Protein AF-Q56US9-F1 (afdb_monomer_lite)

Structure (mmCIF, N/CA/C/O backbone):
data_AF-Q56US9-F1
#
_entry.id   AF-Q56US9-F1
#
loop_
_atom_site.group_PDB
_atom_site.id
_atom_site.type_symbol
_atom_site.label_atom_id
_atom_site.label_alt_id
_atom_site.label_comp_id
_atom_site.label_asym_id
_atom_site.label_entity_id
_atom_site.label_seq_id
_atom_site.pdbx_PDB_ins_code
_atom_site.Cartn_x
_atom_site.Cartn_y
_atom_site.Cartn_z
_atom_site.occupancy
_atom_site.B_iso_or_equiv
_atom_site.auth_seq_id
_atom_site.auth_comp_id
_atom_site.auth_asym_id
_atom_site.auth_atom_id
_atom_site.pdbx_PDB_model_num
ATOM 1 N N . ALA A 1 1 ? 2.301 -4.865 13.389 1.00 72.06 1 ALA A N 1
ATOM 2 C CA . ALA A 1 1 ? 1.152 -5.705 12.992 1.00 72.06 1 ALA A CA 1
ATOM 3 C C . ALA A 1 1 ? -0.125 -4.992 13.346 1.00 72.06 1 ALA A C 1
ATOM 5 O O . ALA A 1 1 ? -0.158 -4.263 14.338 1.00 72.06 1 ALA A O 1
ATOM 6 N N . LEU A 1 2 ? -1.162 -5.268 12.563 1.00 83.25 2 LEU A N 1
ATOM 7 C CA . LEU A 1 2 ? -2.528 -4.948 12.929 1.00 83.25 2 LEU A CA 1
ATOM 8 C C . LEU A 1 2 ? -2.960 -5.808 14.119 1.00 83.25 2 LEU A C 1
ATOM 10 O O . LEU A 1 2 ? -2.751 -7.016 14.139 1.00 83.25 2 LEU A O 1
ATOM 14 N N . GLN A 1 3 ? -3.551 -5.168 15.118 1.00 86.56 3 GLN A N 1
ATOM 15 C CA . GLN A 1 3 ? -4.223 -5.807 16.239 1.00 86.56 3 GLN A CA 1
ATOM 16 C C . GLN A 1 3 ? -5.720 -5.724 15.972 1.00 86.56 3 GLN A C 1
ATOM 18 O O . GLN A 1 3 ? -6.369 -4.709 16.235 1.00 86.56 3 GLN A O 1
ATOM 23 N N . VAL A 1 4 ? -6.243 -6.778 15.360 1.00 83.62 4 VAL A N 1
ATOM 24 C CA . VAL A 1 4 ? -7.639 -6.873 14.940 1.00 83.62 4 VAL A CA 1
ATOM 25 C C . VAL A 1 4 ? -8.515 -7.220 16.148 1.00 83.62 4 VAL A C 1
ATOM 27 O O . VAL A 1 4 ? -8.190 -8.122 16.923 1.00 83.62 4 VAL A O 1
ATOM 30 N N . ARG A 1 5 ? -9.613 -6.485 16.345 1.00 78.69 5 ARG A N 1
ATOM 31 C CA . ARG A 1 5 ? -10.623 -6.808 17.363 1.00 78.69 5 ARG A CA 1
ATOM 32 C C . ARG A 1 5 ? -11.590 -7.864 16.824 1.00 78.69 5 ARG A C 1
ATOM 34 O O . ARG A 1 5 ? -11.738 -8.012 15.616 1.00 78.69 5 ARG A O 1
ATOM 41 N N . LYS A 1 6 ? -12.245 -8.610 17.723 1.00 59.94 6 LYS A N 1
ATOM 42 C CA . LYS A 1 6 ? -13.257 -9.610 17.336 1.00 59.94 6 LYS A CA 1
ATOM 43 C C . LYS A 1 6 ? -14.325 -8.949 16.445 1.00 59.94 6 LYS A C 1
ATOM 45 O O . LYS A 1 6 ? -14.858 -7.919 16.841 1.00 59.94 6 LYS A O 1
ATOM 50 N N . ASP A 1 7 ? -14.616 -9.581 15.304 1.00 65.25 7 ASP A N 1
ATOM 51 C CA . ASP A 1 7 ? -15.586 -9.180 14.265 1.00 65.25 7 ASP A CA 1
ATOM 52 C C . ASP A 1 7 ? -15.133 -8.057 13.299 1.00 65.25 7 ASP A C 1
ATOM 54 O O . ASP A 1 7 ? -15.708 -6.966 13.230 1.00 65.25 7 ASP A O 1
ATOM 58 N N . SER A 1 8 ? -14.076 -8.330 12.526 1.00 68.19 8 SER A N 1
ATOM 59 C CA . SER A 1 8 ? -13.479 -7.350 11.611 1.00 68.19 8 SER A CA 1
ATOM 60 C C . SER A 1 8 ? -13.959 -7.406 10.165 1.00 68.19 8 SER A C 1
ATOM 62 O O . SER A 1 8 ? -13.721 -6.440 9.438 1.00 68.19 8 SER A O 1
ATOM 64 N N . GLN A 1 9 ? -14.653 -8.479 9.768 1.00 82.69 9 GLN A N 1
ATOM 65 C CA . GLN A 1 9 ? -15.150 -8.759 8.416 1.00 82.69 9 GLN A CA 1
ATOM 66 C C . GLN A 1 9 ? -14.078 -8.568 7.337 1.00 82.69 9 GLN A C 1
ATOM 68 O O . GLN A 1 9 ? -13.378 -9.505 6.965 1.00 82.69 9 GLN A O 1
ATOM 73 N N . ILE A 1 10 ? -13.899 -7.332 6.863 1.00 88.69 10 ILE A N 1
ATOM 74 C CA . ILE A 1 10 ? -12.955 -6.973 5.803 1.00 88.69 10 ILE A CA 1
ATOM 75 C C . ILE A 1 10 ? -11.492 -7.287 6.150 1.00 88.69 10 ILE A C 1
ATOM 77 O O . ILE A 1 10 ? -10.678 -7.383 5.239 1.00 88.69 10 ILE A O 1
ATOM 81 N N . LEU A 1 11 ? -11.147 -7.462 7.434 1.00 87.44 11 LEU A N 1
ATOM 82 C CA . LEU A 1 11 ? -9.776 -7.768 7.870 1.00 87.44 11 LEU A CA 1
ATOM 83 C C . LEU A 1 11 ? -9.535 -9.243 8.228 1.00 87.44 11 LEU A C 1
ATOM 85 O O . LEU A 1 11 ? -8.451 -9.570 8.708 1.00 87.44 11 LEU A O 1
ATOM 89 N N . ASP A 1 12 ? -10.498 -10.136 7.998 1.00 81.94 12 ASP A N 1
ATOM 90 C CA . ASP A 1 12 ? -10.434 -11.497 8.543 1.00 81.94 12 ASP A CA 1
ATOM 91 C C . ASP A 1 12 ? -9.266 -12.343 7.974 1.00 81.94 12 ASP A C 1
ATOM 93 O O . ASP A 1 12 ? -8.672 -13.119 8.724 1.00 81.94 12 ASP A O 1
ATOM 97 N N . ASP A 1 13 ? -8.844 -12.137 6.714 1.00 79.06 13 ASP A N 1
ATOM 98 C CA . ASP A 1 13 ? -7.653 -12.817 6.145 1.00 79.06 13 ASP A CA 1
ATOM 99 C C . ASP A 1 13 ? -6.358 -12.000 6.262 1.00 79.06 13 ASP A C 1
ATOM 101 O O . ASP A 1 13 ? -5.302 -12.433 5.797 1.00 79.06 13 ASP A O 1
ATOM 105 N N . VAL A 1 14 ? -6.389 -10.811 6.870 1.00 80.94 14 VAL A N 1
ATOM 106 C CA . VAL A 1 14 ? -5.176 -9.985 6.975 1.00 80.94 14 VAL A CA 1
ATOM 107 C C . VAL A 1 14 ? -4.098 -10.719 7.765 1.00 80.94 14 VAL A C 1
ATOM 109 O O . VAL A 1 14 ? -2.922 -10.695 7.392 1.00 80.94 14 VAL A O 1
ATOM 112 N N . GLY A 1 15 ? -4.498 -11.436 8.818 1.00 74.88 15 GLY A N 1
ATOM 113 C CA . GLY A 1 15 ? -3.597 -12.300 9.562 1.00 74.88 15 GLY A CA 1
ATOM 114 C C . GLY A 1 15 ? -2.359 -11.565 10.058 1.00 74.88 15 GLY A C 1
ATOM 115 O O . GLY A 1 15 ? -2.458 -10.576 10.780 1.00 74.88 15 GLY A O 1
ATOM 116 N N . ASN A 1 16 ? -1.192 -12.053 9.633 1.00 71.94 16 ASN A N 1
ATOM 117 C CA . ASN A 1 16 ? 0.115 -11.502 9.995 1.00 71.94 16 ASN A CA 1
ATOM 118 C C . ASN A 1 16 ? 0.841 -10.822 8.833 1.00 71.94 16 ASN A C 1
ATOM 120 O O . ASN A 1 16 ? 2.038 -10.553 8.929 1.00 71.94 16 ASN A O 1
ATOM 124 N N . HIS A 1 17 ? 0.125 -10.528 7.750 1.00 81.88 17 HIS A N 1
ATOM 125 C CA . HIS A 1 17 ? 0.678 -9.794 6.623 1.00 81.88 17 HIS A CA 1
ATOM 126 C C . HIS A 1 17 ? 0.907 -8.319 6.982 1.00 81.88 17 HIS A C 1
ATOM 128 O O . HIS A 1 17 ? 0.250 -7.741 7.856 1.00 81.88 17 HIS A O 1
ATOM 134 N N . HIS A 1 18 ? 1.867 -7.703 6.297 1.00 87.19 18 HIS A N 1
ATOM 135 C CA . HIS A 1 18 ? 2.129 -6.274 6.409 1.00 87.19 18 HIS A CA 1
ATOM 136 C C . HIS A 1 18 ? 1.164 -5.483 5.520 1.00 87.19 18 HIS A C 1
ATOM 138 O O . HIS A 1 18 ? 0.850 -5.899 4.413 1.00 87.19 18 HIS A O 1
ATOM 144 N N . VAL A 1 19 ? 0.711 -4.330 6.011 1.00 92.19 19 VAL A N 1
ATOM 145 C CA . VAL A 1 19 ? -0.097 -3.367 5.248 1.00 92.19 19 VAL A CA 1
ATOM 146 C C . VAL A 1 19 ? 0.636 -2.030 5.168 1.00 92.19 19 VAL A C 1
ATOM 148 O O . VAL A 1 19 ? 1.432 -1.700 6.054 1.00 92.19 19 VAL A O 1
ATOM 151 N N . TYR A 1 20 ? 0.370 -1.261 4.116 1.00 93.44 20 TYR A N 1
ATOM 152 C CA . TYR A 1 20 ? 1.105 -0.040 3.800 1.00 93.44 20 TYR A CA 1
ATOM 153 C C . TYR A 1 20 ? 0.462 1.208 4.419 1.00 93.44 20 TYR A C 1
ATOM 155 O O . TYR A 1 20 ? -0.643 1.611 4.051 1.00 93.44 20 TYR A O 1
ATOM 163 N N . PHE A 1 21 ? 1.181 1.859 5.334 1.00 95.00 21 PHE A N 1
ATOM 164 C CA . PHE A 1 21 ? 0.792 3.135 5.940 1.00 95.00 21 PHE A CA 1
ATOM 165 C C . PHE A 1 21 ? 1.670 4.274 5.418 1.00 95.00 21 PHE A C 1
ATOM 167 O O . PHE A 1 21 ? 2.892 4.152 5.390 1.00 95.00 21 PHE A O 1
ATOM 174 N N . VAL A 1 22 ? 1.057 5.415 5.092 1.00 95.12 22 VAL A N 1
ATOM 175 C CA . VAL A 1 22 ? 1.767 6.661 4.766 1.00 95.12 22 VAL A CA 1
ATOM 176 C C . VAL A 1 22 ? 0.989 7.864 5.305 1.00 95.12 22 VAL A C 1
ATOM 178 O O . VAL A 1 22 ? 0.107 8.408 4.653 1.00 95.12 22 VAL A O 1
ATOM 181 N N . HIS A 1 23 ? 1.263 8.259 6.550 1.00 94.56 23 HIS A N 1
ATOM 182 C CA . HIS A 1 23 ? 0.563 9.371 7.199 1.00 94.56 23 HIS A CA 1
ATOM 183 C C . HIS A 1 23 ? 1.370 9.957 8.368 1.00 94.56 23 HIS A C 1
ATOM 185 O O . HIS A 1 23 ? 2.102 9.242 9.051 1.00 94.56 23 HIS A O 1
ATOM 191 N N . SER A 1 24 ? 1.197 11.259 8.625 1.00 95.06 24 SER A N 1
ATOM 192 C CA . SER A 1 24 ? 1.781 11.947 9.794 1.00 95.06 24 SER A CA 1
ATOM 193 C C . SER A 1 24 ? 0.809 12.033 10.974 1.00 95.06 24 SER A C 1
ATOM 195 O O . SER A 1 24 ? 1.226 11.993 12.129 1.00 95.06 24 SER A O 1
ATOM 197 N N . TYR A 1 25 ? -0.491 12.122 10.686 1.00 95.19 25 TYR A N 1
ATOM 198 C CA . TYR A 1 25 ? -1.561 12.219 11.681 1.00 95.19 25 TYR A CA 1
ATOM 199 C C . TYR A 1 25 ? -2.267 10.878 11.834 1.00 95.19 25 TYR A C 1
ATOM 201 O O . TYR A 1 25 ? -2.313 10.087 10.895 1.00 95.19 25 TYR A O 1
ATOM 209 N N . ARG A 1 26 ? -2.798 10.606 13.024 1.00 95.50 26 ARG A N 1
ATOM 210 C CA . ARG A 1 26 ? -3.485 9.351 13.349 1.00 95.50 26 ARG A CA 1
ATOM 211 C C . ARG A 1 26 ? -4.517 9.584 14.444 1.00 95.50 26 ARG A C 1
ATOM 213 O O . ARG A 1 26 ? -4.306 10.421 15.318 1.00 95.50 26 ARG A O 1
ATOM 220 N N . ALA A 1 27 ? -5.614 8.835 14.400 1.00 95.94 27 ALA A N 1
ATOM 221 C CA . ALA A 1 27 ? -6.623 8.859 15.452 1.00 95.94 27 ALA A CA 1
ATOM 222 C C . ALA A 1 27 ? -6.203 7.952 16.619 1.00 95.94 27 ALA A C 1
ATOM 224 O O . ALA A 1 27 ? -5.815 6.799 16.411 1.00 95.94 27 ALA A O 1
ATOM 225 N N . ILE A 1 28 ? -6.293 8.466 17.846 1.00 96.00 28 ILE A N 1
ATOM 226 C CA . ILE A 1 28 ? -5.916 7.733 19.060 1.00 96.00 28 ILE A CA 1
ATOM 227 C C . ILE A 1 28 ? -7.153 7.046 19.662 1.00 96.00 28 ILE A C 1
ATOM 229 O O . ILE A 1 28 ? -8.221 7.665 19.730 1.00 96.00 28 ILE A O 1
ATOM 233 N N . PRO A 1 29 ? -7.046 5.775 20.099 1.00 95.12 29 PRO A N 1
ATOM 234 C CA . PRO A 1 29 ? -8.116 5.103 20.824 1.00 95.12 29 PRO A CA 1
ATOM 235 C C . PRO A 1 29 ? -8.542 5.887 22.069 1.00 95.12 29 PRO A C 1
ATOM 237 O O . PRO A 1 29 ? -7.706 6.258 22.890 1.00 95.12 29 PRO A O 1
ATOM 240 N N . SER A 1 30 ? -9.844 6.090 22.232 1.00 95.44 30 SER A N 1
ATOM 241 C CA . SER A 1 30 ? -10.452 6.753 23.384 1.00 95.44 30 SER A CA 1
ATOM 242 C C . SER A 1 30 ? -11.734 6.028 23.804 1.00 95.44 30 SER A C 1
ATOM 244 O O . SER A 1 30 ? -12.157 5.058 23.167 1.00 95.44 30 SER A O 1
ATOM 246 N N . ASN A 1 31 ? -12.363 6.469 24.895 1.00 95.12 31 ASN A N 1
ATOM 247 C CA . ASN A 1 31 ? -13.636 5.888 25.322 1.00 95.12 31 ASN A CA 1
ATOM 248 C C . ASN A 1 31 ? -14.771 6.236 24.347 1.00 95.12 31 ASN A C 1
ATOM 250 O O . ASN A 1 31 ? -15.630 5.396 24.102 1.00 95.12 31 ASN A O 1
ATOM 254 N N . GLU A 1 32 ? -14.744 7.427 23.744 1.00 95.19 32 GLU A N 1
ATOM 255 C CA . GLU A 1 32 ? -15.783 7.912 22.829 1.00 95.19 32 GLU A CA 1
ATOM 256 C C . GLU A 1 32 ? -15.810 7.149 21.497 1.00 95.19 32 GLU A C 1
ATOM 258 O O . GLU A 1 32 ? -16.868 6.990 20.892 1.00 95.19 32 GLU A O 1
ATOM 263 N N . ASN A 1 33 ? -14.655 6.666 21.026 1.00 94.12 33 ASN A N 1
ATOM 264 C CA . ASN A 1 33 ? -14.541 5.963 19.744 1.00 94.12 33 ASN A CA 1
ATOM 265 C C . ASN A 1 33 ? -14.426 4.437 19.883 1.00 94.12 33 ASN A C 1
ATOM 267 O O . ASN A 1 33 ? -14.382 3.737 18.871 1.00 94.12 33 ASN A O 1
ATOM 271 N N . LYS A 1 34 ? -14.427 3.904 21.112 1.00 92.81 34 LYS A N 1
ATOM 272 C CA . LYS A 1 34 ? -14.150 2.491 21.418 1.00 92.81 34 LYS A CA 1
ATOM 273 C C . LYS A 1 34 ? -15.006 1.502 20.626 1.00 92.81 34 LYS A C 1
ATOM 275 O O . LYS A 1 34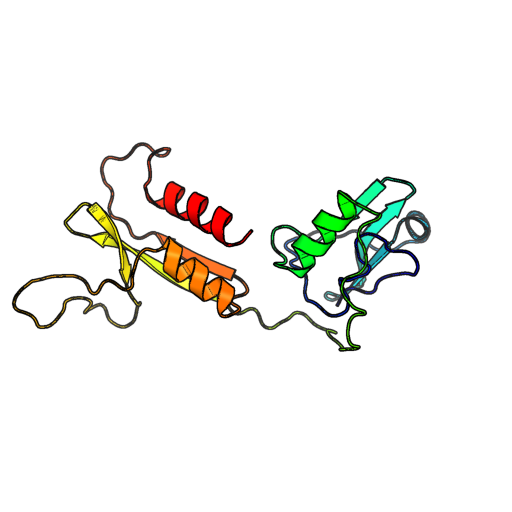 ? -14.474 0.474 20.204 1.00 92.81 34 LYS A O 1
ATOM 280 N N . ASP A 1 35 ? -16.281 1.829 20.428 1.00 92.88 35 ASP A N 1
ATOM 281 C CA . ASP A 1 35 ? -17.267 0.982 19.743 1.00 92.88 35 ASP A CA 1
ATOM 282 C C . ASP A 1 35 ? -17.083 0.947 18.222 1.00 92.88 35 ASP A C 1
ATOM 284 O O . ASP A 1 35 ? -17.634 0.080 17.553 1.00 92.88 35 ASP A O 1
ATOM 288 N N . TRP A 1 36 ? -16.313 1.887 17.671 1.00 94.44 36 TRP A N 1
ATOM 289 C CA . TRP A 1 36 ? -15.999 1.939 16.246 1.00 94.44 36 TRP A CA 1
ATOM 290 C C . TRP A 1 36 ? -14.700 1.214 15.906 1.00 94.44 36 TRP A C 1
ATOM 292 O O . TRP A 1 36 ? -14.491 0.870 14.752 1.00 94.44 36 TRP A O 1
ATOM 302 N N . ILE A 1 37 ? -13.786 1.025 16.859 1.00 94.00 37 ILE A N 1
ATOM 303 C CA . ILE A 1 37 ? -12.446 0.498 16.565 1.00 94.00 37 ILE A CA 1
ATOM 304 C C . ILE A 1 37 ? -12.543 -0.971 16.144 1.00 94.00 37 ILE A C 1
ATOM 306 O O . ILE A 1 37 ? -12.834 -1.829 16.977 1.00 94.00 37 ILE A O 1
ATOM 310 N N . SER A 1 38 ? -12.192 -1.275 14.893 1.00 92.88 38 SER A N 1
ATOM 311 C CA . SER A 1 38 ? -12.071 -2.653 14.395 1.00 92.88 38 SER A CA 1
ATOM 312 C C . SER A 1 38 ? -10.632 -3.168 14.422 1.00 92.88 38 SER A C 1
ATOM 314 O O . SER A 1 38 ? -10.411 -4.363 14.609 1.00 92.88 38 SER A O 1
ATOM 316 N N . SER A 1 39 ? -9.627 -2.294 14.311 1.00 93.31 39 SER A N 1
ATOM 317 C CA . SER A 1 39 ? -8.231 -2.672 14.554 1.00 93.31 39 SER A CA 1
ATOM 318 C C . SER A 1 39 ? -7.371 -1.496 15.004 1.00 93.31 39 SER A C 1
ATOM 320 O O . SER A 1 39 ? -7.641 -0.335 14.682 1.00 93.31 39 SER A O 1
ATOM 322 N N . THR A 1 40 ? -6.300 -1.803 15.731 1.00 93.31 40 THR A N 1
ATOM 323 C CA . THR A 1 40 ? -5.245 -0.847 16.086 1.00 93.31 40 THR A CA 1
ATOM 324 C C . THR A 1 40 ? -3.905 -1.264 15.490 1.00 93.31 40 THR A C 1
ATOM 326 O O . THR A 1 40 ? -3.707 -2.408 15.090 1.00 93.31 40 THR A O 1
ATOM 329 N N . CYS A 1 41 ? -2.965 -0.332 15.410 1.00 92.31 41 CYS A N 1
ATOM 330 C CA . CYS A 1 41 ? -1.571 -0.604 15.072 1.00 92.31 41 CYS A CA 1
ATOM 331 C C . CYS A 1 41 ? -0.673 0.176 16.039 1.00 92.31 41 CYS A C 1
ATOM 333 O O . CYS A 1 41 ? -1.128 1.112 16.695 1.00 92.31 41 CYS A O 1
ATOM 335 N N . ASN A 1 42 ? 0.590 -0.226 16.161 1.00 89.12 42 ASN A N 1
ATOM 336 C CA . ASN A 1 42 ? 1.558 0.444 17.023 1.00 89.12 42 ASN A CA 1
ATOM 337 C C . ASN A 1 42 ? 2.726 0.972 16.186 1.00 89.12 42 ASN A C 1
ATOM 339 O O . ASN A 1 42 ? 3.394 0.203 15.491 1.00 89.12 42 ASN A O 1
ATOM 343 N N . TYR A 1 43 ? 2.962 2.279 16.281 1.00 84.94 43 TYR A N 1
ATOM 344 C CA . TYR A 1 43 ? 4.127 2.961 15.730 1.00 84.94 43 TYR A CA 1
ATOM 345 C C . TYR A 1 43 ? 4.552 4.074 16.694 1.00 84.94 43 TYR A C 1
ATOM 347 O O . TYR A 1 43 ? 4.046 5.194 16.636 1.00 84.94 43 TYR A O 1
ATOM 355 N N . GLY A 1 44 ? 5.425 3.730 17.646 1.00 85.75 44 GLY A N 1
ATOM 356 C CA . GLY A 1 44 ? 5.764 4.581 18.795 1.00 85.75 44 GLY A CA 1
ATOM 357 C C . GLY A 1 44 ? 4.640 4.619 19.837 1.00 85.75 44 GLY A C 1
ATOM 358 O O . GLY A 1 44 ? 4.875 4.330 21.006 1.00 85.75 44 GLY A O 1
ATOM 359 N N . GLU A 1 45 ? 3.413 4.883 19.390 1.00 88.81 45 GLU A N 1
ATOM 360 C CA . GLU A 1 45 ? 2.179 4.796 20.168 1.00 88.81 45 GLU A CA 1
ATOM 361 C C . GLU A 1 45 ? 1.099 3.975 19.444 1.00 88.81 45 GLU A C 1
ATOM 363 O O . GLU A 1 45 ? 1.183 3.706 18.240 1.00 88.81 45 GLU A O 1
ATOM 368 N N . SER A 1 46 ? 0.080 3.553 20.197 1.00 91.69 46 SER A N 1
ATOM 369 C CA . SER A 1 46 ? -1.074 2.827 19.659 1.00 91.69 46 SER A CA 1
ATOM 370 C C . SER A 1 46 ? -2.044 3.787 18.975 1.00 91.69 46 SER A C 1
ATOM 372 O O . SER A 1 46 ? -2.433 4.797 19.558 1.00 91.69 46 SER A O 1
ATOM 374 N N . PHE A 1 47 ? -2.480 3.447 17.765 1.00 94.88 47 PHE A N 1
ATOM 375 C CA . PHE A 1 47 ? -3.437 4.237 16.998 1.00 94.88 47 PHE A CA 1
ATOM 376 C C . PHE A 1 47 ? -4.493 3.362 16.324 1.00 94.88 47 PHE A C 1
ATOM 378 O O . PHE A 1 47 ? -4.311 2.155 16.147 1.00 94.88 47 PHE A O 1
ATOM 385 N N . ILE A 1 48 ? -5.612 3.976 15.951 1.00 95.81 48 ILE A N 1
ATOM 386 C CA . ILE A 1 48 ? -6.706 3.316 15.240 1.00 95.81 48 ILE A CA 1
ATOM 387 C C . ILE A 1 48 ? -6.267 3.068 13.798 1.00 95.81 48 ILE A C 1
ATOM 389 O O . ILE A 1 48 ? -5.996 4.005 13.051 1.00 95.81 48 ILE A O 1
ATOM 393 N N . SER A 1 49 ? -6.208 1.799 13.404 1.00 95.25 49 SER A N 1
ATOM 394 C CA . SER A 1 49 ? -5.858 1.410 12.039 1.00 95.25 49 SER A CA 1
ATOM 395 C C . SER A 1 49 ? -7.081 1.157 11.169 1.00 95.25 49 SER A C 1
ATOM 397 O O . SER A 1 49 ? -6.980 1.252 9.946 1.00 95.25 49 SER A O 1
ATOM 399 N N . SER A 1 50 ? -8.205 0.779 11.765 1.00 95.38 50 SER A N 1
ATOM 400 C CA . SER A 1 50 ? -9.468 0.644 11.055 1.00 95.38 50 SER A CA 1
ATOM 401 C C . SER A 1 50 ? -10.641 0.869 11.995 1.00 95.38 50 SER A C 1
ATOM 403 O O . SER A 1 50 ? -10.538 0.638 13.208 1.00 95.38 50 SER A O 1
ATOM 405 N N . VAL A 1 51 ? -11.753 1.298 11.409 1.00 94.75 51 VAL A N 1
ATOM 406 C CA . VAL A 1 51 ? -13.034 1.437 12.091 1.00 94.75 51 VAL A CA 1
ATOM 407 C C . VAL A 1 51 ? -14.141 0.707 11.349 1.00 94.75 51 VAL A C 1
ATOM 409 O O . VAL A 1 51 ? -14.117 0.585 10.121 1.00 94.75 51 VAL A O 1
ATOM 412 N N . ARG A 1 52 ? -15.142 0.279 12.111 1.00 92.88 52 ARG A N 1
ATOM 413 C CA . ARG A 1 52 ? -16.370 -0.323 11.621 1.00 92.88 52 ARG A CA 1
ATOM 414 C C . ARG A 1 52 ? -17.546 0.068 12.506 1.00 92.88 52 ARG A C 1
ATOM 416 O O . ARG A 1 52 ? -17.463 -0.036 13.726 1.00 92.88 52 ARG A O 1
ATOM 423 N N . LYS A 1 53 ? -18.665 0.453 11.892 1.00 91.69 53 LYS A N 1
ATOM 424 C CA . LYS A 1 53 ? -19.964 0.560 12.569 1.00 91.69 53 LYS A CA 1
ATOM 425 C C . LYS A 1 53 ? -21.100 0.339 11.579 1.00 91.69 53 LYS A C 1
ATOM 427 O O . LYS A 1 53 ? -21.285 1.127 10.655 1.00 91.69 53 LYS A O 1
ATOM 432 N N . GLY A 1 54 ? -21.872 -0.727 11.782 1.00 90.00 54 GLY A N 1
ATOM 433 C CA . GLY A 1 54 ? -22.882 -1.146 10.810 1.00 90.00 54 GLY A CA 1
ATOM 434 C C . GLY A 1 54 ? -22.233 -1.461 9.460 1.00 90.00 54 GLY A C 1
ATOM 435 O O . GLY A 1 54 ? -21.330 -2.289 9.396 1.00 90.00 54 GLY A O 1
ATOM 436 N N . ASN A 1 55 ? -22.679 -0.774 8.411 1.00 89.88 55 ASN A N 1
ATOM 437 C CA . ASN A 1 55 ? -22.157 -0.868 7.045 1.00 89.88 55 ASN A CA 1
ATOM 438 C C . ASN A 1 55 ? -21.008 0.115 6.747 1.00 89.88 55 ASN A C 1
ATOM 440 O O . ASN A 1 55 ? -20.521 0.161 5.619 1.00 89.88 55 ASN A O 1
ATOM 444 N N . VAL A 1 56 ? -20.597 0.937 7.716 1.00 93.12 56 VAL A N 1
ATOM 445 C CA . VAL A 1 56 ? -19.481 1.871 7.544 1.00 93.12 56 VAL A CA 1
ATOM 446 C C . VAL A 1 56 ? -18.189 1.165 7.909 1.00 93.12 56 VAL A C 1
ATOM 448 O O . VAL A 1 56 ? -18.047 0.683 9.032 1.00 93.12 56 VAL A O 1
ATOM 451 N N . HIS A 1 57 ? -17.240 1.159 6.978 1.00 93.94 57 HIS A N 1
ATOM 452 C CA . HIS A 1 57 ? -15.886 0.656 7.175 1.00 93.94 57 HIS A CA 1
ATOM 453 C C . HIS A 1 57 ? -14.884 1.709 6.710 1.00 93.94 57 HIS A C 1
ATOM 455 O O . HIS A 1 57 ? -15.106 2.371 5.697 1.00 93.94 57 HIS A O 1
ATOM 461 N N . ALA A 1 58 ? -13.772 1.846 7.425 1.00 95.19 58 ALA A N 1
ATOM 462 C CA . ALA A 1 58 ? -12.639 2.635 6.960 1.00 95.19 58 ALA A CA 1
ATOM 463 C C . ALA A 1 58 ? -11.325 2.058 7.482 1.00 95.19 58 ALA A C 1
ATOM 465 O O . ALA A 1 58 ? -11.260 1.494 8.576 1.00 95.19 58 ALA A O 1
ATOM 466 N N . VAL A 1 59 ? -10.267 2.230 6.697 1.00 96.19 59 VAL A N 1
ATOM 467 C CA . VAL A 1 59 ? -8.903 1.819 7.028 1.00 96.19 59 VAL A CA 1
ATOM 468 C C . VAL A 1 59 ? -7.974 3.021 6.904 1.00 96.19 59 VAL A C 1
ATOM 470 O O . VAL A 1 59 ? -8.171 3.881 6.052 1.00 96.19 59 VAL A O 1
ATOM 473 N N . GLN A 1 60 ? -6.979 3.097 7.785 1.00 96.88 60 GLN A N 1
ATOM 474 C CA . GLN A 1 60 ? -5.960 4.149 7.763 1.00 96.88 60 GLN A CA 1
ATOM 475 C C . GLN A 1 60 ? -4.790 3.803 6.826 1.00 96.88 60 GLN A C 1
ATOM 477 O O . GLN A 1 60 ? -4.098 4.705 6.354 1.00 96.88 60 GLN A O 1
ATOM 482 N N . PHE A 1 61 ? -4.549 2.510 6.589 1.00 95.94 61 PHE A N 1
ATOM 483 C CA . PHE A 1 61 ? -3.597 2.025 5.588 1.00 95.94 61 PHE A CA 1
ATOM 484 C C . PHE A 1 61 ? -4.214 2.067 4.184 1.00 95.94 61 PHE A C 1
ATOM 486 O O . PHE A 1 61 ? -5.427 2.184 4.037 1.00 95.94 61 PHE A O 1
ATOM 493 N N . HIS A 1 62 ? -3.375 1.930 3.161 1.00 96.19 62 HIS A N 1
ATOM 494 C CA . HIS A 1 62 ? -3.777 1.911 1.755 1.00 96.19 62 HIS A CA 1
ATOM 495 C C . HIS A 1 62 ? -3.910 0.466 1.256 1.00 96.19 62 HIS A C 1
ATOM 497 O O . HIS A 1 62 ? -2.883 -0.155 0.950 1.00 96.19 62 HIS A O 1
ATOM 503 N N . PRO A 1 63 ? -5.122 -0.122 1.198 1.00 94.56 63 PRO A N 1
ATOM 504 C CA . PRO A 1 63 ? -5.290 -1.495 0.729 1.00 94.56 63 PRO A CA 1
ATOM 505 C C . PRO A 1 63 ? -4.819 -1.655 -0.725 1.00 94.56 63 PRO A C 1
ATOM 507 O O . PRO A 1 63 ? -4.165 -2.633 -1.053 1.00 94.56 63 PRO A O 1
ATOM 510 N N . GLU A 1 64 ? -4.998 -0.656 -1.579 1.00 94.06 64 GLU A N 1
ATOM 511 C CA . GLU A 1 64 ? -4.509 -0.658 -2.961 1.00 94.06 64 GLU A CA 1
ATOM 512 C C . GLU A 1 64 ? -2.974 -0.651 -3.085 1.00 94.06 64 GLU A C 1
ATOM 514 O O . GLU A 1 64 ? -2.441 -0.971 -4.141 1.00 94.06 64 GLU A O 1
ATOM 519 N N . LYS A 1 65 ? -2.254 -0.304 -2.009 1.00 92.12 65 LYS A N 1
ATOM 520 C CA . LYS A 1 65 ? -0.780 -0.318 -1.938 1.00 92.12 65 LYS A CA 1
ATOM 521 C C . LYS A 1 65 ? -0.229 -1.433 -1.050 1.00 92.12 65 LYS A C 1
ATOM 523 O O . LYS A 1 65 ? 0.958 -1.447 -0.751 1.00 92.12 65 LYS A O 1
ATOM 528 N N . SER A 1 66 ? -1.086 -2.343 -0.588 1.00 91.69 66 SER A N 1
ATOM 529 C CA . SER A 1 66 ? -0.712 -3.413 0.346 1.00 91.69 66 SER A CA 1
ATOM 530 C C . SER A 1 66 ? -0.612 -4.787 -0.333 1.00 91.69 66 SER A C 1
ATOM 532 O O . SER A 1 66 ? -0.714 -5.804 0.345 1.00 91.69 66 SER A O 1
ATOM 534 N N . GLY A 1 67 ? -0.456 -4.840 -1.660 1.00 88.50 67 GLY A N 1
ATOM 535 C CA . GLY A 1 67 ? -0.366 -6.090 -2.425 1.00 88.50 67 GLY A CA 1
ATOM 536 C C . GLY A 1 67 ? -1.576 -7.013 -2.226 1.00 88.50 67 GLY A C 1
ATOM 537 O O . GLY A 1 67 ? -2.697 -6.546 -2.015 1.00 88.50 67 GLY A O 1
ATOM 538 N N . GLU A 1 68 ? -1.348 -8.329 -2.241 1.00 87.69 68 GLU A N 1
ATOM 539 C CA . GLU A 1 68 ? -2.421 -9.334 -2.142 1.00 87.69 68 GLU A CA 1
ATOM 540 C C . GLU A 1 68 ? -3.268 -9.226 -0.870 1.00 87.69 68 GLU A C 1
ATOM 542 O O . GLU A 1 68 ? -4.488 -9.399 -0.923 1.00 87.69 68 GLU A O 1
ATOM 547 N N . VAL A 1 69 ? -2.667 -8.886 0.280 1.00 89.62 69 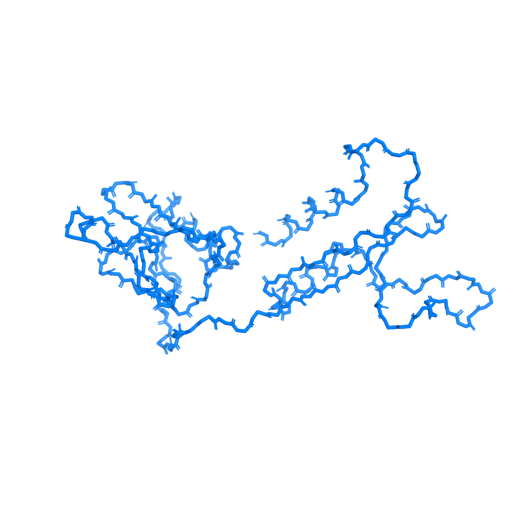VAL A N 1
ATOM 548 C CA . VAL A 1 69 ? -3.456 -8.700 1.509 1.00 89.62 69 VAL A CA 1
ATOM 549 C C . VAL A 1 69 ? -4.414 -7.519 1.370 1.00 89.62 69 VAL A C 1
ATOM 551 O O . VAL A 1 69 ? -5.563 -7.591 1.800 1.00 89.62 69 VAL A O 1
ATOM 554 N N . GLY A 1 70 ? -3.977 -6.445 0.722 1.00 91.56 70 GLY A N 1
ATOM 555 C CA . GLY A 1 70 ? -4.816 -5.291 0.455 1.00 91.56 70 GLY A CA 1
ATOM 556 C C . GLY A 1 70 ? -5.937 -5.573 -0.546 1.00 91.56 70 GLY A C 1
ATOM 557 O O . GLY A 1 70 ? -7.082 -5.185 -0.308 1.00 91.56 70 GLY A O 1
ATOM 558 N N . LEU A 1 71 ? -5.644 -6.329 -1.609 1.00 90.69 71 LEU A N 1
ATOM 559 C CA . LEU A 1 71 ? -6.658 -6.813 -2.551 1.00 90.69 71 LEU A CA 1
ATOM 560 C C . LEU A 1 71 ? -7.691 -7.709 -1.859 1.00 90.69 71 LEU A C 1
ATOM 562 O O . LEU A 1 71 ? -8.883 -7.586 -2.129 1.00 90.69 71 LEU A O 1
ATOM 566 N N . SER A 1 72 ? -7.267 -8.562 -0.925 1.00 89.56 72 SER A N 1
ATOM 567 C CA . SER A 1 72 ? -8.171 -9.376 -0.103 1.00 89.56 72 SER A CA 1
ATOM 568 C C . SER A 1 72 ? -9.137 -8.516 0.727 1.00 89.56 72 SER A C 1
ATOM 570 O O . SER A 1 72 ? -10.339 -8.795 0.764 1.00 89.56 72 SER A O 1
ATOM 572 N N . VAL A 1 73 ? -8.652 -7.417 1.319 1.00 92.00 73 VAL A N 1
ATOM 573 C CA . VAL A 1 73 ? -9.500 -6.447 2.040 1.00 92.00 73 VAL A CA 1
ATOM 574 C C . VAL A 1 73 ? -10.523 -5.800 1.099 1.00 92.00 73 VAL A C 1
ATOM 576 O O . VAL A 1 73 ? -11.703 -5.721 1.441 1.00 92.00 73 VAL A O 1
ATOM 579 N N . LEU A 1 74 ? -10.106 -5.373 -0.100 1.00 93.25 74 LEU A N 1
ATOM 580 C CA . LEU A 1 74 ? -11.007 -4.770 -1.093 1.00 93.25 74 LEU A CA 1
ATOM 581 C C . LEU A 1 74 ? -12.060 -5.762 -1.600 1.00 93.25 74 LEU A C 1
ATOM 583 O O . LEU A 1 74 ? -13.238 -5.415 -1.669 1.00 93.25 74 LEU A O 1
ATOM 587 N N . ARG A 1 75 ? -11.662 -7.003 -1.906 1.00 91.12 75 ARG A N 1
ATOM 588 C CA . ARG A 1 75 ? -12.577 -8.071 -2.343 1.00 91.12 75 ARG A CA 1
ATOM 589 C C . ARG A 1 75 ? -13.669 -8.311 -1.305 1.00 91.12 75 ARG A C 1
ATOM 591 O O . ARG A 1 75 ? -14.836 -8.354 -1.669 1.00 91.12 75 ARG A O 1
ATOM 598 N N . ARG A 1 76 ? -13.317 -8.370 -0.018 1.00 89.88 76 ARG A N 1
ATOM 599 C CA . ARG A 1 76 ? -14.294 -8.507 1.074 1.00 89.88 76 ARG A CA 1
ATOM 600 C C . ARG A 1 76 ? -15.193 -7.302 1.267 1.00 89.88 76 ARG A C 1
ATOM 602 O O . ARG A 1 76 ? -16.344 -7.455 1.657 1.00 89.88 76 ARG A O 1
ATOM 609 N N . PHE A 1 77 ? -14.656 -6.103 1.070 1.00 92.06 77 PHE A N 1
ATOM 610 C CA . PHE A 1 77 ? -15.462 -4.893 1.155 1.00 92.06 77 PHE A CA 1
ATOM 611 C C . PHE A 1 77 ? -16.546 -4.873 0.064 1.00 92.06 77 PHE A C 1
ATOM 613 O O . PHE A 1 77 ? -17.663 -4.438 0.328 1.00 92.06 77 PHE A O 1
ATOM 620 N N . LEU A 1 78 ? -16.230 -5.376 -1.135 1.00 92.25 78 LEU A N 1
ATOM 621 C CA . LEU A 1 78 ? -17.172 -5.486 -2.254 1.00 92.25 78 LEU A CA 1
ATOM 622 C C . LEU A 1 78 ? -18.118 -6.689 -2.131 1.00 92.25 78 LEU A C 1
ATOM 624 O O . LEU A 1 78 ? -19.297 -6.566 -2.455 1.00 92.25 78 LEU A O 1
ATOM 628 N N . ASP A 1 79 ? -17.612 -7.831 -1.664 1.00 88.75 79 ASP A N 1
ATOM 629 C CA . ASP A 1 79 ? -18.378 -9.060 -1.447 1.00 88.75 79 ASP A CA 1
ATOM 630 C C . ASP A 1 79 ? -18.119 -9.640 -0.042 1.00 88.75 79 ASP A C 1
ATOM 632 O O . ASP A 1 79 ? -17.224 -10.473 0.153 1.00 88.75 79 ASP A O 1
ATOM 636 N N . PRO A 1 80 ? -18.920 -9.227 0.957 1.00 78.50 80 PRO A N 1
ATOM 637 C CA . PRO A 1 80 ? -18.788 -9.695 2.335 1.00 78.50 80 PRO A CA 1
ATOM 638 C C . PRO A 1 80 ? -19.066 -11.192 2.533 1.00 78.50 80 PRO A C 1
ATOM 640 O O . PRO A 1 80 ? -18.714 -11.730 3.581 1.00 78.50 80 PRO A O 1
ATOM 643 N N . ASN A 1 81 ? -19.707 -11.860 1.566 1.00 75.31 81 ASN A N 1
ATOM 644 C CA . ASN A 1 81 ? -20.057 -13.282 1.649 1.00 75.31 81 ASN A CA 1
ATOM 645 C C . ASN A 1 81 ? -19.012 -14.191 0.986 1.00 75.31 81 ASN A C 1
ATOM 647 O O . ASN A 1 81 ? -19.194 -15.411 0.950 1.00 75.31 81 ASN A O 1
ATOM 651 N N . SER A 1 82 ? -17.931 -13.613 0.457 1.00 68.88 82 SER A N 1
ATOM 652 C CA . SER A 1 82 ? -16.881 -14.364 -0.219 1.00 68.88 82 SER A CA 1
ATOM 653 C C . SER A 1 82 ? -16.232 -15.389 0.731 1.00 68.88 82 SER A C 1
ATOM 655 O O . SER A 1 82 ? -15.901 -15.052 1.876 1.00 68.88 82 SER A O 1
ATOM 657 N N . PRO A 1 83 ? -16.067 -16.658 0.307 1.00 62.00 83 PRO A N 1
ATOM 658 C CA . PRO A 1 83 ? -15.520 -17.707 1.159 1.00 62.00 83 PRO A CA 1
ATOM 659 C C . PRO A 1 83 ? -14.076 -17.390 1.574 1.00 62.00 83 PRO A C 1
ATOM 661 O O . PRO A 1 83 ? -13.240 -17.038 0.745 1.00 62.00 83 PRO A O 1
ATOM 664 N N . SER A 1 84 ? -13.772 -17.551 2.868 1.00 56.56 84 SER A N 1
ATOM 665 C CA . SER A 1 84 ? -12.422 -17.352 3.415 1.00 56.56 84 SER A CA 1
ATOM 666 C C . SER A 1 84 ? -11.413 -18.278 2.733 1.00 56.56 84 SER A C 1
ATOM 668 O O . SER A 1 84 ? -11.489 -19.506 2.837 1.00 56.56 84 SER A O 1
ATOM 670 N N . THR A 1 85 ? -10.427 -17.683 2.069 1.00 53.38 85 THR A N 1
ATOM 671 C CA . THR A 1 85 ? -9.232 -18.378 1.596 1.00 53.38 85 THR A CA 1
ATOM 672 C C . THR A 1 85 ? -8.210 -18.448 2.727 1.00 53.38 85 THR A C 1
ATOM 674 O O . THR A 1 85 ? -7.345 -17.596 2.854 1.00 53.38 85 THR A O 1
ATOM 677 N N . GLN A 1 86 ? -8.322 -19.517 3.518 1.00 48.06 86 GLN A N 1
ATOM 678 C CA . GLN A 1 86 ? -7.375 -19.993 4.534 1.00 48.06 86 GLN A CA 1
ATOM 679 C C . GLN A 1 86 ? -7.133 -19.114 5.777 1.00 48.06 86 GLN A C 1
ATOM 681 O O . GLN A 1 86 ? -6.851 -17.922 5.742 1.00 48.06 86 GLN A O 1
ATOM 686 N N . LYS A 1 87 ? -7.165 -19.800 6.925 1.00 42.22 87 LYS A N 1
ATOM 687 C CA . LYS A 1 87 ? -6.869 -19.277 8.260 1.00 42.22 87 LYS A CA 1
ATOM 688 C C . LYS A 1 87 ? -5.416 -18.772 8.302 1.00 42.22 87 LYS A C 1
ATOM 690 O O . LYS A 1 87 ? -4.515 -19.570 8.036 1.00 42.22 87 LYS A O 1
ATOM 695 N N . PRO A 1 88 ? -5.149 -17.508 8.663 1.00 46.41 88 PRO A N 1
ATOM 696 C CA . PRO A 1 88 ? -3.781 -17.015 8.688 1.00 46.41 88 PRO A CA 1
ATOM 697 C C . PRO A 1 88 ? -2.940 -17.732 9.753 1.00 46.41 88 PRO A C 1
ATOM 699 O O . PRO A 1 88 ? -3.345 -17.850 10.910 1.00 46.41 88 PRO A O 1
ATOM 702 N N . MET A 1 89 ? -1.754 -18.202 9.352 1.00 42.16 89 MET A N 1
ATOM 703 C CA . MET A 1 89 ? -0.728 -18.757 10.244 1.00 42.16 89 MET A CA 1
ATOM 704 C C . MET A 1 89 ? -0.313 -17.726 11.297 1.00 42.16 89 MET A C 1
ATOM 706 O O . MET A 1 89 ? -0.009 -16.587 10.946 1.00 42.16 89 MET A O 1
ATOM 710 N N . GLU A 1 90 ? -0.249 -18.134 12.570 1.00 40.69 90 GLU A N 1
ATOM 711 C CA . GLU A 1 90 ? 0.270 -17.337 13.689 1.00 40.69 90 GLU A CA 1
ATOM 712 C C . GLU A 1 90 ? 1.746 -16.953 13.465 1.00 40.69 90 GLU A C 1
ATOM 714 O O . GLU A 1 90 ? 2.640 -17.794 13.469 1.00 40.69 90 GLU A O 1
ATOM 719 N N . GLY A 1 91 ? 2.016 -15.661 13.299 1.00 45.22 91 GLY A N 1
ATOM 720 C CA . GLY A 1 91 ? 3.339 -15.086 13.092 1.00 45.22 91 GLY A CA 1
ATOM 721 C C . GLY A 1 91 ? 3.411 -13.688 13.702 1.00 45.22 91 GLY A C 1
ATOM 722 O O . GLY A 1 91 ? 2.570 -12.834 13.468 1.00 45.22 91 GLY A O 1
ATOM 723 N N . LYS A 1 92 ? 4.417 -13.416 14.533 1.00 43.62 92 LYS A N 1
ATOM 724 C CA . LYS A 1 92 ? 4.516 -12.157 15.292 1.00 43.62 92 LYS A CA 1
ATOM 725 C C . LYS A 1 92 ? 5.074 -11.011 14.435 1.00 43.62 92 LYS A C 1
ATOM 727 O O . LYS A 1 92 ? 6.209 -10.592 14.657 1.00 43.62 92 LYS A O 1
ATOM 732 N N . ALA A 1 93 ? 4.299 -10.449 13.508 1.00 54.66 93 ALA A N 1
ATOM 733 C CA . ALA A 1 93 ? 4.694 -9.239 12.769 1.00 54.66 93 ALA A CA 1
ATOM 734 C C . ALA A 1 93 ? 4.664 -7.980 13.672 1.00 54.66 93 ALA A C 1
ATOM 736 O O . ALA A 1 93 ? 3.921 -7.034 13.451 1.00 54.66 93 ALA A O 1
ATOM 737 N N . SER A 1 94 ? 5.436 -7.943 14.759 1.00 55.59 94 SER A N 1
ATOM 738 C CA . SER A 1 94 ? 5.285 -6.940 15.828 1.00 55.59 94 SER A CA 1
ATOM 739 C C . SER A 1 94 ? 5.798 -5.534 15.481 1.00 55.59 94 SER A C 1
ATOM 741 O O . SER A 1 94 ? 5.422 -4.581 16.160 1.00 55.59 94 SER A O 1
ATOM 743 N N . LYS A 1 95 ? 6.611 -5.376 14.427 1.00 67.00 95 LYS A N 1
ATOM 744 C CA . LYS A 1 95 ? 7.301 -4.122 14.063 1.00 67.00 95 LYS A CA 1
ATOM 745 C C . LYS A 1 95 ? 7.105 -3.767 12.585 1.00 67.00 95 LYS A C 1
ATOM 747 O O . LYS A 1 95 ? 6.602 -4.587 11.818 1.00 67.00 95 LYS A O 1
ATOM 752 N N . LEU A 1 96 ? 7.486 -2.545 12.201 1.00 76.19 96 LEU A N 1
ATOM 753 C CA . LEU A 1 96 ? 7.624 -2.176 10.790 1.00 76.19 96 LEU A CA 1
ATOM 754 C C . LEU A 1 96 ? 8.567 -3.165 10.095 1.00 76.19 96 LEU A C 1
ATOM 756 O O . LEU A 1 96 ? 9.623 -3.498 10.642 1.00 76.19 96 LEU A O 1
ATOM 760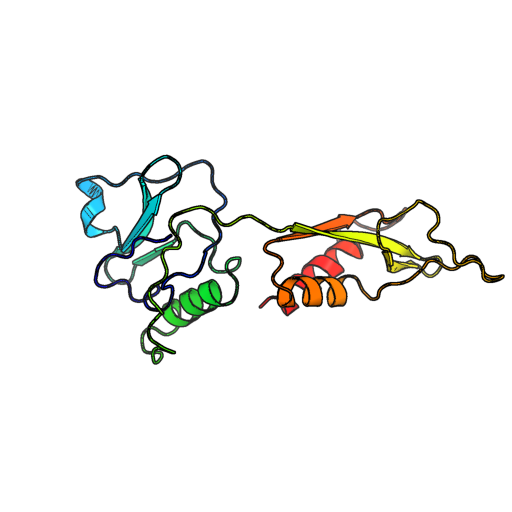 N N . ALA A 1 97 ? 8.171 -3.629 8.911 1.00 79.69 97 ALA A N 1
ATOM 761 C CA . ALA A 1 97 ? 9.042 -4.427 8.063 1.00 79.69 97 ALA A CA 1
ATOM 762 C C . ALA A 1 97 ? 10.260 -3.595 7.633 1.00 79.69 97 ALA A C 1
ATOM 764 O O . ALA A 1 97 ? 10.199 -2.363 7.557 1.00 79.69 97 ALA A O 1
ATOM 765 N N . LYS A 1 98 ? 11.379 -4.267 7.351 1.00 84.19 98 LYS A N 1
ATOM 766 C CA . LYS A 1 98 ? 12.510 -3.615 6.688 1.00 84.19 98 LYS A CA 1
ATOM 767 C C . LYS A 1 98 ? 12.101 -3.359 5.239 1.00 84.19 98 LYS A C 1
ATOM 769 O O . LYS A 1 98 ? 12.005 -4.317 4.487 1.00 84.19 98 LYS A O 1
ATOM 774 N N . ARG A 1 99 ? 11.863 -2.093 4.889 1.00 88.62 99 ARG A N 1
ATOM 775 C CA . ARG A 1 99 ? 11.429 -1.701 3.544 1.00 88.62 99 ARG A CA 1
ATOM 776 C C . ARG A 1 99 ? 12.562 -1.880 2.532 1.00 88.62 99 ARG A C 1
ATOM 778 O O . ARG A 1 99 ? 13.604 -1.238 2.675 1.00 88.62 99 ARG A O 1
ATOM 785 N N . VAL A 1 100 ? 12.339 -2.704 1.516 1.00 90.62 100 VAL A N 1
ATOM 786 C CA . VAL A 1 100 ? 13.226 -2.890 0.364 1.00 90.62 100 VAL A CA 1
ATOM 787 C C . VAL A 1 100 ? 12.673 -2.092 -0.812 1.00 90.62 100 VAL A C 1
ATOM 789 O O . VAL A 1 100 ? 11.567 -2.344 -1.280 1.00 90.62 100 VAL A O 1
ATOM 792 N N . ILE A 1 101 ? 13.450 -1.114 -1.282 1.00 92.19 101 ILE A N 1
ATOM 793 C CA . ILE A 1 101 ? 13.082 -0.259 -2.415 1.00 92.19 101 ILE A CA 1
ATOM 794 C C . ILE A 1 101 ? 13.905 -0.695 -3.625 1.00 92.19 101 ILE A C 1
ATOM 796 O O . ILE A 1 101 ? 15.133 -0.600 -3.599 1.00 92.19 101 ILE A O 1
ATOM 800 N N . ALA A 1 102 ? 13.234 -1.148 -4.680 1.00 89.62 102 ALA A N 1
ATOM 801 C CA . ALA A 1 102 ? 13.869 -1.400 -5.966 1.00 89.62 102 ALA A CA 1
ATOM 802 C C . ALA A 1 102 ? 13.878 -0.107 -6.788 1.00 89.62 102 ALA A C 1
ATOM 804 O O . ALA A 1 102 ? 12.878 0.606 -6.850 1.00 89.62 102 ALA A O 1
ATOM 805 N N . CYS A 1 103 ? 15.009 0.216 -7.408 1.00 90.56 103 CYS A N 1
ATOM 806 C CA . CYS A 1 103 ? 15.180 1.461 -8.148 1.00 90.56 103 CYS A CA 1
ATOM 807 C C . CYS A 1 103 ? 15.627 1.168 -9.578 1.00 90.56 103 CYS A C 1
ATOM 809 O O . CYS A 1 103 ? 16.508 0.332 -9.783 1.00 90.56 103 CYS A O 1
ATOM 811 N N . LEU A 1 104 ? 15.040 1.869 -10.548 1.00 87.88 104 LEU A N 1
ATOM 812 C CA . LEU A 1 104 ? 15.436 1.783 -11.948 1.00 87.88 104 LEU A CA 1
ATOM 813 C C . LEU A 1 104 ? 15.634 3.157 -12.593 1.00 87.88 104 LEU A C 1
ATOM 815 O O . LEU A 1 104 ? 14.819 4.066 -12.431 1.00 87.88 104 LEU A O 1
ATOM 819 N N . ASP A 1 105 ? 16.698 3.261 -13.386 1.00 88.06 105 ASP A N 1
ATOM 820 C CA . ASP A 1 105 ? 16.966 4.396 -14.265 1.00 88.06 105 ASP A CA 1
ATOM 821 C C . ASP A 1 105 ? 16.161 4.243 -15.556 1.00 88.06 105 ASP A C 1
ATOM 823 O O . ASP A 1 105 ? 16.352 3.274 -16.294 1.00 88.06 105 ASP A O 1
ATOM 827 N N . VAL A 1 106 ? 15.302 5.216 -15.862 1.00 85.81 106 VAL A N 1
ATOM 828 C CA . VAL A 1 106 ? 14.551 5.261 -17.124 1.00 85.81 106 VAL A CA 1
ATOM 829 C C . VAL A 1 106 ? 15.166 6.316 -18.036 1.00 85.81 106 VAL A C 1
ATOM 831 O O . VAL A 1 106 ? 15.146 7.509 -17.726 1.00 85.81 106 VAL A O 1
ATOM 834 N N . ARG A 1 107 ? 15.709 5.871 -19.174 1.00 83.62 107 ARG A N 1
ATOM 835 C CA . ARG A 1 107 ? 16.380 6.706 -20.184 1.00 83.62 107 ARG A CA 1
ATOM 836 C C . ARG A 1 107 ? 15.662 6.605 -21.526 1.00 83.62 107 ARG A C 1
ATOM 838 O O . ARG A 1 107 ? 14.956 5.637 -21.786 1.00 83.62 107 ARG A O 1
ATOM 845 N N . SER A 1 108 ? 15.881 7.592 -22.388 1.00 80.94 108 SER A N 1
ATOM 846 C CA . SER A 1 108 ? 15.546 7.517 -23.813 1.00 80.94 108 SER A CA 1
ATOM 847 C C . SER A 1 108 ? 16.771 7.044 -24.600 1.00 80.94 108 SER A C 1
ATOM 849 O O . SER A 1 108 ? 17.854 7.598 -24.402 1.00 80.94 108 SER A O 1
ATOM 851 N N . ASN A 1 109 ? 16.619 6.048 -25.473 1.00 78.12 109 ASN A N 1
ATOM 852 C CA . ASN A 1 109 ? 17.670 5.656 -26.420 1.00 78.12 109 ASN A CA 1
ATOM 853 C C . ASN A 1 109 ? 17.685 6.581 -27.659 1.00 78.12 109 ASN A C 1
ATOM 855 O O . ASN A 1 109 ? 16.837 7.465 -27.796 1.00 78.12 109 ASN A O 1
ATOM 859 N N . ASP A 1 110 ? 18.613 6.344 -28.589 1.00 74.19 110 ASP A N 1
ATOM 860 C CA . ASP A 1 110 ? 18.757 7.141 -29.821 1.00 74.19 110 ASP A CA 1
ATOM 861 C C . ASP A 1 110 ? 17.544 7.048 -30.769 1.00 74.19 110 ASP A C 1
ATOM 863 O O . ASP A 1 110 ? 17.358 7.905 -31.631 1.00 74.19 110 ASP A O 1
ATOM 867 N N . LYS A 1 111 ? 16.688 6.031 -30.596 1.00 73.75 111 LYS A N 1
ATOM 868 C CA . LYS A 1 111 ? 15.422 5.856 -31.330 1.00 73.75 111 LYS A CA 1
ATOM 869 C C . LYS A 1 111 ? 14.240 6.558 -30.646 1.00 73.75 111 LYS A C 1
ATOM 871 O O . LYS A 1 111 ? 13.141 6.561 -31.192 1.00 73.75 111 LYS A O 1
ATOM 876 N N . GLY A 1 112 ? 14.457 7.165 -29.476 1.00 72.44 112 GLY A N 1
ATOM 877 C CA . GLY A 1 112 ? 13.419 7.800 -28.662 1.00 72.44 112 GLY A CA 1
ATOM 878 C C . GLY A 1 112 ? 12.620 6.830 -27.784 1.00 72.44 112 GLY A C 1
ATOM 879 O O . GLY A 1 112 ? 11.702 7.268 -27.089 1.00 72.44 112 GLY A O 1
ATOM 880 N N . ASP A 1 113 ? 12.970 5.542 -27.767 1.00 77.81 113 ASP A N 1
ATOM 881 C CA . ASP A 1 113 ? 12.317 4.539 -26.927 1.00 77.81 113 ASP A CA 1
ATOM 882 C C . ASP A 1 113 ? 12.786 4.641 -25.475 1.00 77.81 113 ASP A C 1
ATOM 884 O O . ASP A 1 113 ? 13.947 4.946 -25.188 1.00 77.81 113 ASP A O 1
ATOM 888 N N . LEU A 1 114 ? 11.889 4.305 -24.547 1.00 78.25 114 LEU A N 1
ATOM 889 C CA . LEU A 1 114 ? 12.225 4.192 -23.133 1.00 78.25 114 LEU A CA 1
ATOM 890 C C . LEU A 1 114 ? 12.901 2.857 -22.828 1.00 78.25 114 LEU A C 1
ATOM 892 O O . LEU A 1 114 ? 12.339 1.789 -23.080 1.00 78.25 114 LEU A O 1
ATOM 896 N N . VAL A 1 115 ? 14.074 2.930 -22.210 1.00 80.88 115 VAL A N 1
ATOM 897 C CA . VAL A 1 115 ? 14.894 1.777 -21.831 1.00 80.88 115 VAL A CA 1
ATOM 898 C C . VAL A 1 115 ? 15.326 1.872 -20.373 1.00 80.88 115 VAL A C 1
ATOM 900 O O . VAL A 1 115 ? 15.438 2.970 -19.817 1.00 80.88 115 VAL A O 1
ATOM 903 N N . VAL A 1 116 ? 15.586 0.713 -19.764 1.00 76.19 116 VAL A N 1
ATOM 904 C CA . VAL A 1 116 ? 16.201 0.631 -18.435 1.00 76.19 116 VAL A CA 1
ATOM 905 C C . VAL A 1 116 ? 17.674 0.275 -18.538 1.00 76.19 116 VAL A C 1
ATOM 907 O O . VAL A 1 116 ? 18.051 -0.645 -19.264 1.00 76.19 116 VAL A O 1
ATOM 910 N N . THR A 1 117 ? 18.488 0.960 -17.740 1.00 65.88 117 THR A N 1
ATOM 911 C CA . THR A 1 117 ? 19.918 0.681 -17.561 1.00 65.88 117 THR A CA 1
ATOM 912 C C . THR A 1 117 ? 20.223 0.416 -16.087 1.00 65.88 117 THR A C 1
ATOM 914 O O . THR A 1 117 ? 19.646 1.069 -15.221 1.00 65.88 117 THR A O 1
ATOM 917 N N . LYS A 1 118 ? 21.145 -0.501 -15.771 1.00 56.31 118 LYS A N 1
ATOM 918 C CA . LYS A 1 118 ? 21.586 -0.734 -14.384 1.00 56.31 118 LYS A CA 1
ATOM 919 C C . LYS A 1 118 ? 22.612 0.330 -14.002 1.00 56.31 118 LYS A C 1
ATOM 921 O O . LYS A 1 118 ? 23.603 0.493 -14.703 1.00 56.31 118 LYS A O 1
ATOM 926 N N . GLY A 1 119 ? 22.369 1.025 -12.893 1.00 51.56 119 GLY A N 1
ATOM 927 C CA . GLY A 1 119 ? 23.180 2.137 -12.384 1.00 51.56 119 GLY A CA 1
ATOM 928 C C . GLY A 1 119 ? 24.557 1.772 -11.812 1.00 51.56 119 GLY A C 1
ATOM 929 O O . GLY A 1 119 ? 24.976 2.402 -10.848 1.00 51.56 119 GLY A O 1
ATOM 930 N N . ASP A 1 120 ? 25.270 0.799 -12.383 1.00 37.00 120 ASP A N 1
ATOM 931 C CA . ASP A 1 120 ? 26.669 0.529 -12.028 1.00 37.00 120 ASP A CA 1
ATOM 932 C C . ASP A 1 120 ? 27.584 0.977 -13.174 1.00 37.00 120 ASP A C 1
ATOM 934 O O . ASP A 1 120 ? 27.638 0.347 -14.226 1.00 37.00 120 ASP A O 1
ATOM 938 N N . GLN A 1 121 ? 28.307 2.072 -12.915 1.00 34.53 121 GLN A N 1
ATOM 939 C CA . GLN A 1 121 ? 29.248 2.783 -13.790 1.00 34.53 121 GLN A CA 1
ATOM 940 C C . GLN A 1 121 ? 28.629 3.535 -14.980 1.00 34.53 121 GLN A C 1
ATOM 942 O O . GLN A 1 121 ? 27.821 3.032 -15.749 1.00 34.53 121 GLN A O 1
ATOM 947 N N . TYR A 1 122 ? 29.099 4.773 -15.170 1.00 44.66 122 TYR A N 1
ATOM 948 C CA . TYR A 1 122 ? 28.808 5.651 -16.313 1.00 44.66 122 TYR A CA 1
ATOM 949 C C . TYR A 1 122 ? 29.229 5.067 -17.681 1.00 44.66 122 TYR A C 1
ATOM 951 O O . TYR A 1 122 ? 29.082 5.741 -18.699 1.00 44.66 122 TYR A O 1
ATOM 959 N N . ASP A 1 123 ? 29.721 3.828 -17.714 1.00 43.44 123 ASP A N 1
ATOM 960 C CA . ASP A 1 123 ? 30.134 3.101 -18.909 1.00 43.44 123 ASP A CA 1
ATOM 961 C C . ASP A 1 123 ? 29.047 2.087 -19.308 1.00 43.44 123 ASP A C 1
ATOM 963 O O . ASP A 1 123 ? 29.176 0.870 -19.199 1.00 43.44 123 ASP A O 1
ATOM 967 N N . VAL A 1 124 ? 27.900 2.626 -19.728 1.00 48.09 124 VAL A N 1
ATOM 968 C CA . VAL A 1 124 ? 26.739 1.852 -20.213 1.00 48.09 124 VAL A CA 1
ATOM 969 C C . VAL A 1 124 ? 26.826 1.506 -21.707 1.00 48.09 124 VAL A C 1
ATOM 971 O O . VAL A 1 124 ? 25.862 0.976 -22.263 1.00 48.09 124 VAL A O 1
ATOM 974 N N . ARG A 1 125 ? 27.957 1.819 -22.356 1.00 49.56 125 ARG A N 1
ATOM 975 C CA . ARG A 1 125 ? 28.245 1.490 -23.759 1.00 49.56 125 ARG A CA 1
ATOM 976 C C . ARG A 1 125 ? 28.888 0.110 -23.826 1.00 49.56 125 ARG A C 1
ATOM 978 O O . ARG A 1 125 ? 29.844 -0.164 -23.102 1.00 49.56 125 ARG A O 1
ATOM 985 N N . GLU A 1 126 ? 28.369 -0.775 -24.668 1.00 42.47 126 GLU A N 1
ATOM 986 C CA . GLU A 1 126 ? 29.051 -2.044 -24.929 1.00 42.47 126 GLU A CA 1
ATOM 987 C C . GLU A 1 126 ? 30.380 -1.805 -25.663 1.00 42.47 126 GLU A C 1
ATOM 989 O O . GLU A 1 126 ? 30.484 -0.920 -26.506 1.00 42.47 126 GLU A O 1
ATOM 994 N N . GLN A 1 127 ? 31.408 -2.613 -25.372 1.00 47.81 127 GLN A N 1
ATOM 995 C CA . GLN A 1 127 ? 32.675 -2.650 -26.126 1.00 47.81 127 GLN A CA 1
ATOM 996 C C . GLN A 1 127 ? 32.516 -3.348 -27.496 1.00 47.81 127 GLN A C 1
ATOM 998 O O . GLN A 1 127 ? 33.412 -4.049 -27.964 1.00 47.81 127 GLN A O 1
ATOM 1003 N N . SER A 1 128 ? 31.358 -3.203 -28.132 1.00 44.91 128 SER A N 1
ATOM 1004 C CA . SER A 1 128 ? 31.127 -3.529 -29.536 1.00 44.91 128 SER A CA 1
ATOM 1005 C C . SER A 1 128 ? 31.311 -2.260 -30.368 1.00 44.91 128 SER A C 1
ATOM 1007 O O . SER A 1 128 ? 31.157 -1.153 -29.866 1.00 44.91 128 SER A O 1
ATOM 1009 N N . ASN A 1 129 ? 31.634 -2.392 -31.656 1.00 45.72 129 ASN A N 1
ATOM 1010 C CA . ASN A 1 129 ? 31.892 -1.263 -32.569 1.00 45.72 129 ASN A CA 1
ATOM 1011 C C . ASN A 1 129 ? 30.683 -0.323 -32.810 1.00 45.72 129 ASN A C 1
ATOM 1013 O O . ASN A 1 129 ? 30.746 0.550 -33.673 1.00 45.72 129 ASN A O 1
ATOM 1017 N N . GLU A 1 130 ? 29.597 -0.483 -32.056 1.00 50.12 130 GLU A N 1
ATOM 1018 C CA . GLU A 1 130 ? 28.376 0.310 -32.113 1.00 50.12 130 GLU A CA 1
ATOM 1019 C C . GLU A 1 130 ? 28.099 0.873 -30.711 1.00 50.12 130 GLU A C 1
ATOM 1021 O O . GLU A 1 130 ? 28.098 0.136 -29.726 1.00 50.12 130 GLU A O 1
ATOM 1026 N N . ASN A 1 131 ? 27.899 2.194 -30.623 1.00 52.09 131 ASN A N 1
ATOM 1027 C CA . ASN A 1 131 ? 27.677 2.966 -29.389 1.00 52.09 131 ASN A CA 1
ATOM 1028 C C . ASN A 1 131 ? 26.304 2.678 -28.731 1.00 52.09 131 ASN A C 1
ATOM 1030 O O . ASN A 1 131 ? 25.635 3.603 -28.271 1.00 52.09 131 ASN A O 1
ATOM 1034 N N . GLU A 1 132 ? 25.844 1.428 -28.700 1.00 50.22 132 GLU A N 1
ATOM 1035 C CA . GLU A 1 132 ? 24.532 1.079 -28.154 1.00 50.22 132 GLU A CA 1
ATOM 1036 C C . GLU A 1 132 ? 24.550 0.964 -26.619 1.00 50.22 132 GLU A C 1
ATOM 1038 O O . GLU A 1 132 ? 25.518 0.525 -25.989 1.00 50.22 132 GLU A O 1
ATOM 1043 N N . VAL A 1 133 ? 23.449 1.403 -26.006 1.00 53.22 133 VAL A N 1
ATOM 1044 C CA . VAL A 1 133 ? 23.226 1.366 -24.556 1.00 53.22 133 VAL A CA 1
ATOM 1045 C C . VAL A 1 133 ? 22.729 -0.022 -24.150 1.00 53.22 133 VAL A C 1
ATOM 1047 O O . VAL A 1 133 ? 21.769 -0.524 -24.736 1.00 53.22 133 VAL A O 1
ATOM 1050 N N . ARG A 1 134 ? 23.309 -0.614 -23.095 1.00 50.69 134 ARG A N 1
ATOM 1051 C CA . ARG A 1 134 ? 22.831 -1.889 -22.524 1.00 50.69 134 ARG A CA 1
ATOM 1052 C C . ARG A 1 134 ? 21.374 -1.796 -22.061 1.00 50.69 134 ARG A C 1
ATOM 1054 O O . ARG A 1 134 ? 21.081 -1.192 -21.030 1.00 50.69 134 ARG A O 1
ATOM 1061 N N . ASN A 1 135 ? 20.473 -2.428 -22.807 1.00 56.78 135 ASN A N 1
ATOM 1062 C CA . ASN A 1 135 ? 19.038 -2.454 -22.538 1.00 56.78 135 ASN A CA 1
ATOM 1063 C C . ASN A 1 135 ? 18.664 -3.659 -21.656 1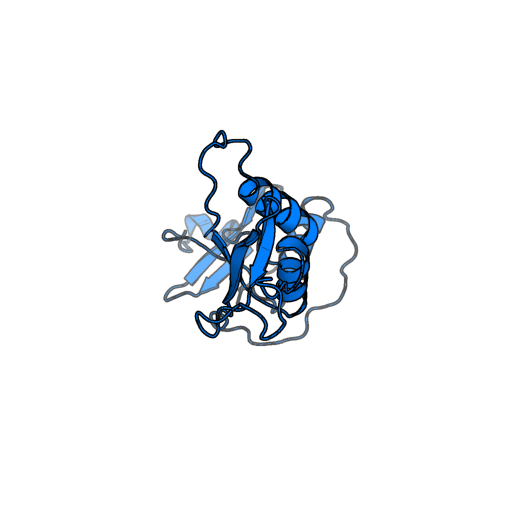.00 56.78 135 ASN A C 1
ATOM 1065 O O . ASN A 1 135 ? 18.858 -4.803 -22.058 1.00 56.78 135 ASN A O 1
ATOM 1069 N N . LEU A 1 136 ? 18.102 -3.407 -20.470 1.00 52.75 136 LEU A N 1
ATOM 1070 C CA . LEU A 1 136 ? 17.644 -4.448 -19.532 1.00 52.75 136 LEU A CA 1
ATOM 1071 C C . LEU A 1 136 ? 16.159 -4.806 -19.676 1.00 52.75 136 LEU A C 1
ATOM 1073 O O . LEU A 1 136 ? 15.609 -5.518 -18.839 1.00 52.75 136 LEU A O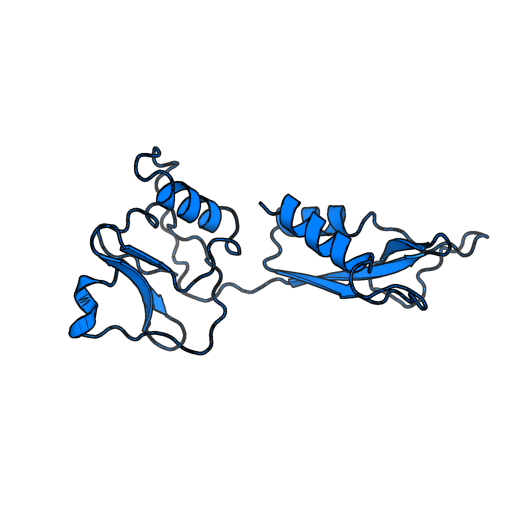 1
ATOM 1077 N N . GLY A 1 137 ? 15.508 -4.315 -20.728 1.00 63.41 137 GLY A N 1
ATOM 1078 C CA . GLY A 1 137 ? 14.089 -4.510 -20.995 1.00 63.41 137 GLY A CA 1
ATOM 1079 C C . GLY A 1 137 ? 13.287 -3.216 -20.884 1.00 63.41 137 GLY A C 1
ATOM 1080 O O . GLY A 1 137 ? 13.820 -2.123 -20.660 1.00 63.41 137 GLY A O 1
ATOM 1081 N N . LYS A 1 138 ? 11.967 -3.337 -21.059 1.00 78.56 138 LYS A N 1
ATOM 1082 C CA . LYS A 1 138 ? 11.057 -2.199 -20.916 1.00 78.56 138 LYS A CA 1
ATOM 1083 C C . LYS A 1 138 ? 10.892 -1.864 -19.428 1.00 78.56 138 LYS A C 1
ATOM 1085 O O . LYS A 1 138 ? 10.717 -2.781 -18.625 1.00 78.56 138 LYS A O 1
ATOM 1090 N N . PRO A 1 139 ? 10.853 -0.572 -19.049 1.00 83.19 139 PRO A N 1
ATOM 1091 C CA . PRO A 1 139 ? 10.660 -0.146 -17.658 1.00 83.19 139 PRO A CA 1
ATOM 1092 C C . PRO A 1 139 ? 9.467 -0.785 -16.949 1.00 83.19 139 PRO A C 1
ATOM 1094 O O . PRO A 1 139 ? 9.512 -1.013 -15.744 1.00 83.19 139 PRO A O 1
ATOM 1097 N N . VAL A 1 140 ? 8.412 -1.081 -17.707 1.00 84.94 140 VAL A N 1
ATOM 1098 C CA . VAL A 1 140 ? 7.186 -1.695 -17.198 1.00 84.94 140 VAL A CA 1
ATOM 1099 C C . VAL A 1 140 ? 7.422 -3.143 -16.760 1.00 84.94 140 VAL A C 1
ATOM 1101 O O . VAL A 1 140 ? 7.066 -3.501 -15.641 1.00 84.94 140 VAL A O 1
ATOM 1104 N N . ASP A 1 141 ? 8.069 -3.945 -17.606 1.00 86.44 141 ASP A N 1
ATOM 1105 C CA . ASP A 1 141 ? 8.278 -5.374 -17.356 1.00 86.44 141 ASP A CA 1
ATOM 1106 C C . ASP A 1 141 ? 9.228 -5.591 -16.170 1.00 86.44 141 ASP A C 1
ATOM 1108 O O . ASP A 1 141 ? 8.955 -6.402 -15.287 1.00 86.44 141 ASP A O 1
ATOM 1112 N N . LEU A 1 142 ? 10.314 -4.808 -16.098 1.00 86.06 142 LEU A N 1
ATOM 1113 C CA . LEU A 1 142 ? 11.267 -4.899 -14.990 1.00 86.06 142 LEU A CA 1
ATOM 1114 C C . LEU A 1 142 ? 10.642 -4.476 -13.655 1.00 86.06 142 LEU A C 1
ATOM 1116 O O . LEU A 1 142 ? 10.897 -5.103 -12.630 1.00 86.06 142 LEU A O 1
ATOM 1120 N N . ALA A 1 143 ? 9.805 -3.437 -13.656 1.00 87.44 143 ALA A N 1
ATOM 1121 C CA . ALA A 1 143 ? 9.058 -3.051 -12.465 1.00 87.44 143 ALA A CA 1
ATOM 1122 C C . ALA A 1 143 ? 8.089 -4.160 -12.022 1.00 87.44 143 ALA A C 1
ATOM 1124 O O . ALA A 1 143 ? 8.009 -4.459 -10.832 1.00 87.44 143 ALA A O 1
ATOM 1125 N N . GLY A 1 144 ? 7.407 -4.813 -12.969 1.00 87.00 144 GLY A N 1
ATOM 1126 C CA . GLY A 1 144 ? 6.591 -5.995 -12.687 1.00 87.00 144 GLY A CA 1
ATOM 1127 C C . GLY A 1 144 ? 7.406 -7.115 -12.035 1.00 87.00 144 GLY A C 1
ATOM 1128 O O . GLY A 1 144 ? 6.986 -7.668 -11.022 1.00 87.00 144 GLY A O 1
ATOM 1129 N N . GLN A 1 145 ? 8.609 -7.388 -12.546 1.00 87.50 145 GLN A N 1
ATOM 1130 C CA . GLN A 1 145 ? 9.502 -8.381 -11.951 1.00 87.50 145 GLN A CA 1
ATOM 1131 C C . GLN A 1 145 ? 9.931 -7.996 -10.530 1.00 87.50 145 GLN A C 1
ATOM 1133 O O . GLN A 1 145 ? 9.847 -8.828 -9.636 1.00 87.50 145 GLN A O 1
ATOM 1138 N N . TYR A 1 146 ? 10.309 -6.737 -10.280 1.00 89.19 146 TYR A N 1
ATOM 1139 C CA . TYR A 1 146 ? 10.652 -6.282 -8.927 1.00 89.19 146 TYR A CA 1
ATOM 1140 C C . TYR A 1 146 ? 9.501 -6.436 -7.936 1.00 89.19 146 TYR A C 1
ATOM 1142 O O . TYR A 1 146 ? 9.737 -6.800 -6.786 1.00 89.19 146 TYR A O 1
ATOM 1150 N N . TYR A 1 147 ? 8.266 -6.193 -8.372 1.00 88.19 147 TYR A N 1
ATOM 1151 C CA . TYR A 1 147 ? 7.091 -6.452 -7.549 1.00 88.19 147 TYR A CA 1
ATOM 1152 C C . TYR A 1 147 ? 6.955 -7.947 -7.212 1.00 88.19 147 TYR A C 1
ATOM 1154 O O . TYR A 1 147 ? 6.801 -8.295 -6.043 1.00 88.19 147 TYR A O 1
ATOM 1162 N N . LEU A 1 148 ? 7.077 -8.831 -8.210 1.00 87.25 148 LEU A N 1
ATOM 1163 C CA . LEU A 1 148 ? 7.005 -10.288 -8.017 1.00 87.25 148 LEU A CA 1
ATOM 1164 C C . LEU A 1 148 ? 8.147 -10.832 -7.145 1.00 87.25 148 LEU A C 1
ATOM 1166 O O . LEU A 1 148 ? 7.935 -11.756 -6.362 1.00 87.25 148 LEU A O 1
ATOM 1170 N N . ASP A 1 149 ? 9.329 -10.227 -7.236 1.00 87.50 149 ASP A N 1
ATOM 1171 C CA . ASP A 1 149 ? 10.498 -10.552 -6.414 1.00 87.50 149 ASP A CA 1
ATOM 1172 C C . ASP A 1 149 ? 10.367 -10.032 -4.966 1.00 87.50 149 ASP A C 1
ATOM 1174 O O . ASP A 1 149 ? 11.217 -10.320 -4.120 1.00 87.50 149 ASP A O 1
ATOM 1178 N N . GLY A 1 150 ? 9.297 -9.288 -4.657 1.00 86.00 150 GLY A N 1
ATOM 1179 C CA . GLY A 1 150 ? 8.956 -8.847 -3.307 1.00 86.00 150 GLY A CA 1
ATOM 1180 C C . GLY A 1 150 ? 9.474 -7.459 -2.927 1.00 86.00 150 GLY A C 1
ATOM 1181 O O . GLY A 1 150 ? 9.658 -7.194 -1.739 1.00 86.00 150 GLY A O 1
ATOM 1182 N N . ALA A 1 151 ? 9.727 -6.568 -3.891 1.00 88.62 151 ALA A N 1
ATOM 1183 C CA . ALA A 1 151 ? 10.011 -5.168 -3.586 1.00 88.62 151 ALA A CA 1
ATOM 1184 C C . ALA A 1 151 ? 8.792 -4.495 -2.928 1.00 88.62 151 ALA A C 1
ATOM 1186 O O . ALA A 1 151 ? 7.685 -4.528 -3.465 1.00 88.62 151 ALA A O 1
ATOM 1187 N N . ASP A 1 152 ? 9.008 -3.826 -1.794 1.00 88.56 152 ASP A N 1
ATOM 1188 C CA . ASP A 1 152 ? 7.948 -3.099 -1.081 1.00 88.56 152 ASP A CA 1
ATOM 1189 C C . ASP A 1 152 ? 7.577 -1.783 -1.785 1.00 88.56 152 ASP A C 1
ATOM 1191 O O . ASP A 1 152 ? 6.490 -1.238 -1.597 1.00 88.56 152 ASP A O 1
ATOM 1195 N N . GLU A 1 153 ? 8.512 -1.230 -2.558 1.00 92.00 153 GLU A N 1
ATOM 1196 C CA . GLU A 1 153 ? 8.353 0.023 -3.288 1.00 92.00 153 GLU A CA 1
ATOM 1197 C C . GLU A 1 153 ? 9.255 0.019 -4.525 1.00 92.00 153 GLU A C 1
ATOM 1199 O O . GLU A 1 153 ? 10.395 -0.452 -4.479 1.00 92.00 153 GLU A O 1
ATOM 1204 N N . ILE A 1 154 ? 8.750 0.571 -5.629 1.00 91.75 154 ILE A N 1
ATOM 1205 C CA . ILE A 1 154 ? 9.494 0.700 -6.882 1.00 91.75 154 ILE A CA 1
ATOM 1206 C C . ILE A 1 154 ? 9.680 2.183 -7.184 1.00 91.75 154 ILE A C 1
ATOM 1208 O O . ILE A 1 154 ? 8.714 2.933 -7.328 1.00 91.75 154 ILE A O 1
ATOM 1212 N N . SER A 1 155 ? 10.938 2.597 -7.285 1.00 93.12 155 SER A N 1
ATOM 1213 C CA . SER A 1 155 ? 11.345 3.955 -7.627 1.00 93.12 155 SER A CA 1
ATOM 1214 C C . SER A 1 155 ? 11.809 4.024 -9.076 1.00 93.12 155 SER A C 1
ATOM 1216 O O . SER A 1 155 ? 12.678 3.265 -9.501 1.00 93.12 155 SER A O 1
ATOM 1218 N N . PHE A 1 156 ? 11.254 4.973 -9.825 1.00 91.25 156 PHE A N 1
ATOM 1219 C CA . PHE A 1 156 ? 11.679 5.270 -11.188 1.00 91.25 156 PHE A CA 1
ATOM 1220 C C . PHE A 1 156 ? 12.454 6.584 -11.194 1.00 91.25 156 PHE A C 1
ATOM 1222 O O . PHE A 1 156 ? 11.892 7.643 -10.904 1.00 91.25 156 PHE A O 1
ATOM 1229 N N . LEU A 1 157 ? 13.733 6.532 -11.552 1.00 90.75 157 LEU A N 1
ATOM 1230 C CA . LEU A 1 157 ? 14.545 7.718 -11.780 1.00 90.75 157 LEU A CA 1
ATOM 1231 C C . LEU A 1 157 ? 14.363 8.152 -13.230 1.00 90.75 157 LEU A C 1
ATOM 1233 O O . LEU A 1 157 ? 14.942 7.582 -14.155 1.00 90.75 157 LEU A O 1
ATOM 1237 N N . ASN A 1 158 ? 13.501 9.149 -13.426 1.00 88.94 158 ASN A N 1
ATOM 1238 C CA . ASN A 1 158 ? 13.240 9.703 -14.744 1.00 88.94 158 ASN A CA 1
ATOM 1239 C C . ASN A 1 158 ? 14.387 10.626 -15.176 1.00 88.94 158 ASN A C 1
ATOM 1241 O O . ASN A 1 158 ? 14.458 11.779 -14.753 1.00 88.94 158 ASN A O 1
ATOM 1245 N N . ILE A 1 159 ? 15.257 10.117 -16.041 1.00 86.88 159 ILE A N 1
ATOM 1246 C CA . ILE A 1 159 ? 16.403 10.842 -16.607 1.00 86.88 159 ILE A CA 1
ATOM 1247 C C . ILE A 1 159 ? 16.300 10.926 -18.135 1.00 86.88 159 ILE A C 1
ATOM 1249 O O . ILE A 1 159 ? 17.299 10.989 -18.851 1.00 86.88 159 ILE A O 1
ATOM 1253 N N . THR A 1 160 ? 15.070 10.920 -18.649 1.00 82.44 160 THR A N 1
ATOM 1254 C CA . THR A 1 160 ? 14.791 11.093 -20.073 1.00 82.44 160 THR A CA 1
ATOM 1255 C C . THR A 1 160 ? 15.045 12.535 -20.504 1.00 82.44 160 THR A C 1
ATOM 1257 O O . THR A 1 160 ? 14.535 13.469 -19.886 1.00 82.44 160 THR A O 1
ATOM 1260 N N . GLY A 1 161 ? 15.787 12.721 -21.594 1.00 74.94 161 GLY A N 1
ATOM 1261 C CA . GLY A 1 161 ? 16.142 14.037 -22.131 1.00 74.94 161 GLY A CA 1
ATOM 1262 C C . GLY A 1 161 ? 15.161 14.567 -23.178 1.00 74.94 161 GLY A C 1
ATOM 1263 O O . GLY A 1 161 ? 15.606 15.036 -24.224 1.00 74.94 161 GLY A O 1
ATOM 1264 N N . PHE A 1 162 ? 13.847 14.476 -22.950 1.00 70.56 162 PHE A N 1
ATOM 1265 C CA . PHE A 1 162 ? 12.855 14.973 -23.911 1.00 70.56 162 PHE A CA 1
ATOM 1266 C C . PHE A 1 162 ? 12.822 16.508 -23.913 1.00 70.56 162 PHE A C 1
ATOM 1268 O O . PHE A 1 162 ? 12.592 17.121 -22.873 1.00 70.56 162 PHE A O 1
ATOM 1275 N N . ARG A 1 163 ? 13.061 17.132 -25.074 1.00 65.56 163 ARG A N 1
ATOM 1276 C CA . ARG A 1 163 ? 13.097 18.601 -25.209 1.00 65.56 163 ARG A CA 1
ATOM 1277 C C . ARG A 1 163 ? 11.760 19.221 -25.636 1.00 65.56 163 ARG A C 1
ATOM 1279 O O . ARG A 1 163 ? 11.481 20.331 -25.204 1.00 65.56 163 ARG A O 1
ATOM 1286 N N . ASP A 1 164 ? 10.912 18.488 -26.366 1.00 68.56 164 ASP A N 1
ATOM 1287 C CA . ASP A 1 164 ? 9.701 19.036 -27.010 1.00 68.56 164 ASP A CA 1
ATOM 1288 C C . ASP A 1 164 ? 8.444 18.161 -26.809 1.00 68.56 164 ASP A C 1
ATOM 1290 O O . ASP A 1 164 ? 7.773 17.787 -27.768 1.00 68.56 164 ASP A O 1
ATOM 1294 N N . PHE A 1 165 ? 8.113 17.799 -25.564 1.00 68.62 165 PHE A N 1
ATOM 1295 C CA . PHE A 1 165 ? 6.892 17.038 -25.256 1.00 68.62 165 PHE A CA 1
ATOM 1296 C C . PHE A 1 165 ? 5.925 17.844 -24.375 1.00 68.62 165 PHE A C 1
ATOM 1298 O O . PHE A 1 165 ? 6.335 18.334 -23.317 1.00 68.62 165 PHE A O 1
ATOM 1305 N N . PRO A 1 166 ? 4.633 17.948 -24.743 1.00 76.75 166 PRO A N 1
ATOM 1306 C CA . PRO A 1 166 ? 3.597 18.411 -23.827 1.00 76.75 166 PRO A CA 1
ATOM 1307 C C . PRO A 1 166 ? 3.582 17.553 -22.555 1.00 76.75 166 PRO A C 1
ATOM 1309 O O . PRO A 1 166 ? 3.734 16.334 -22.618 1.00 76.75 166 PRO A O 1
ATOM 1312 N N . LEU A 1 167 ? 3.347 18.168 -21.391 1.00 73.44 167 LEU A N 1
ATOM 1313 C CA . LEU A 1 167 ? 3.402 17.483 -20.088 1.00 73.44 167 LEU A CA 1
ATOM 1314 C C . LEU A 1 167 ? 2.501 16.229 -20.020 1.00 73.44 167 LEU A C 1
ATOM 1316 O O . LEU A 1 167 ? 2.849 15.249 -19.365 1.00 73.44 167 LEU A O 1
ATOM 1320 N N . GLY A 1 168 ? 1.348 16.254 -20.700 1.00 67.75 168 GLY A N 1
ATOM 1321 C CA . GLY A 1 168 ? 0.390 15.141 -20.736 1.00 67.75 168 GLY A CA 1
ATOM 1322 C C . GLY A 1 168 ? 0.835 13.940 -21.576 1.00 67.75 168 GLY A C 1
ATOM 1323 O O . GLY A 1 168 ? 0.379 12.825 -21.318 1.00 67.75 168 GLY A O 1
ATOM 1324 N N . ASP A 1 169 ? 1.755 14.161 -22.514 1.00 70.25 169 ASP A N 1
ATOM 1325 C CA . ASP A 1 169 ? 2.221 13.168 -23.485 1.00 70.25 169 ASP A CA 1
ATOM 1326 C C . ASP A 1 169 ? 3.611 12.629 -23.141 1.00 70.25 169 ASP A C 1
ATOM 1328 O O . ASP A 1 169 ? 4.217 11.903 -23.928 1.00 70.25 169 ASP A O 1
ATOM 1332 N N . LEU A 1 170 ? 4.126 12.963 -21.953 1.00 78.06 170 LEU A N 1
ATOM 1333 C CA . LEU A 1 170 ? 5.411 12.463 -21.493 1.00 78.06 170 LEU A CA 1
ATOM 1334 C C . LEU A 1 170 ? 5.386 10.926 -21.434 1.00 78.06 170 LEU A C 1
ATOM 1336 O O . LEU A 1 170 ? 4.596 10.359 -20.668 1.00 78.06 170 LEU A O 1
ATOM 1340 N N . PRO A 1 171 ? 6.292 10.235 -22.152 1.00 81.44 171 PRO A N 1
ATOM 1341 C CA . PRO A 1 171 ? 6.360 8.773 -22.154 1.00 81.44 171 PRO A CA 1
ATOM 1342 C C . PRO A 1 171 ? 6.467 8.163 -20.746 1.00 81.44 171 PRO A C 1
ATOM 1344 O O . PRO A 1 171 ? 5.919 7.097 -20.471 1.00 81.44 171 PRO A O 1
ATOM 1347 N N . MET A 1 172 ? 7.093 8.878 -19.806 1.00 85.38 172 MET A N 1
ATOM 1348 C CA . MET A 1 172 ? 7.197 8.455 -18.407 1.00 85.38 172 MET A CA 1
ATOM 1349 C C . MET A 1 172 ? 5.831 8.323 -17.706 1.00 85.38 172 MET A C 1
ATOM 1351 O O . MET A 1 172 ? 5.637 7.429 -16.885 1.00 85.38 172 MET A O 1
ATOM 1355 N N . ILE A 1 173 ? 4.851 9.166 -18.048 1.00 85.00 173 ILE A N 1
ATOM 1356 C CA . ILE A 1 173 ? 3.490 9.054 -17.503 1.00 85.00 173 ILE A CA 1
ATOM 1357 C C . ILE A 1 173 ? 2.832 7.759 -17.982 1.00 85.00 173 ILE A C 1
ATOM 1359 O O . ILE A 1 173 ? 2.114 7.112 -17.219 1.00 85.00 173 ILE A O 1
ATOM 1363 N N . GLN A 1 174 ? 3.095 7.346 -19.224 1.00 84.31 174 GLN A N 1
ATOM 1364 C CA . GLN A 1 174 ? 2.606 6.069 -19.735 1.00 84.31 174 GLN A CA 1
ATOM 1365 C C . GLN A 1 174 ? 3.249 4.891 -18.999 1.00 84.31 174 GLN A C 1
ATOM 1367 O O . GLN A 1 174 ? 2.523 3.975 -18.622 1.00 84.31 174 GLN A O 1
ATOM 1372 N N . VAL A 1 175 ? 4.558 4.939 -18.711 1.00 86.50 175 VAL A N 1
ATOM 1373 C CA . VAL A 1 175 ? 5.229 3.916 -17.885 1.00 86.50 175 VAL A CA 1
ATOM 1374 C C . VAL A 1 175 ? 4.523 3.755 -16.543 1.00 86.50 175 VAL A C 1
ATOM 1376 O O . VAL A 1 175 ? 4.129 2.642 -16.214 1.00 86.50 175 VAL A O 1
ATOM 1379 N N . LEU A 1 176 ? 4.285 4.852 -15.813 1.00 87.25 176 LEU A N 1
ATOM 1380 C CA . LEU A 1 176 ? 3.594 4.803 -14.517 1.00 87.25 176 LEU A CA 1
ATOM 1381 C C . LEU A 1 176 ? 2.167 4.242 -14.628 1.00 87.25 176 LEU A C 1
ATOM 1383 O O . LEU A 1 176 ? 1.732 3.478 -13.772 1.00 87.25 176 LEU A O 1
ATOM 1387 N N . ARG A 1 177 ? 1.429 4.593 -15.688 1.00 85.31 177 ARG A N 1
ATOM 1388 C CA . ARG A 1 177 ? 0.073 4.064 -15.918 1.00 85.31 177 ARG A CA 1
ATOM 1389 C C . ARG A 1 177 ? 0.076 2.565 -16.205 1.00 85.31 177 ARG A C 1
ATOM 1391 O O . ARG A 1 177 ? -0.817 1.861 -15.740 1.00 85.31 177 ARG A O 1
ATOM 1398 N N . TYR A 1 178 ? 1.032 2.082 -16.996 1.00 85.81 178 TYR A N 1
ATOM 1399 C CA . TYR A 1 178 ? 1.119 0.664 -17.334 1.00 85.81 178 TYR A CA 1
ATOM 1400 C C . TYR A 1 178 ? 1.604 -0.175 -16.150 1.00 85.81 178 TYR A C 1
ATOM 1402 O O . TYR A 1 178 ? 1.034 -1.234 -15.906 1.00 85.81 178 TYR A O 1
ATOM 1410 N N . THR A 1 179 ? 2.568 0.314 -15.366 1.00 85.44 179 THR A N 1
ATOM 1411 C CA . THR A 1 179 ? 3.059 -0.400 -14.175 1.00 85.44 179 THR A CA 1
ATOM 1412 C C . THR A 1 179 ? 1.973 -0.548 -13.117 1.00 85.44 179 THR A C 1
ATOM 1414 O O . THR A 1 179 ? 1.793 -1.637 -12.581 1.00 85.44 179 THR A O 1
ATOM 1417 N N . GLN A 1 180 ? 1.161 0.490 -12.894 1.00 81.88 180 GLN A N 1
ATOM 1418 C CA . GLN A 1 180 ? 0.013 0.421 -11.981 1.00 81.88 180 GLN A CA 1
ATOM 1419 C C . GLN A 1 180 ? -1.006 -0.665 -12.346 1.00 81.88 180 GLN A C 1
ATOM 1421 O O . GLN A 1 180 ? -1.664 -1.193 -11.457 1.00 81.88 180 GLN A O 1
ATOM 1426 N N . ARG A 1 181 ? -1.157 -0.996 -13.635 1.00 78.94 181 ARG A N 1
ATOM 1427 C CA . ARG A 1 181 ? -2.089 -2.038 -14.096 1.00 78.94 181 ARG A CA 1
ATOM 1428 C C . ARG A 1 181 ? -1.543 -3.455 -13.953 1.00 78.94 181 ARG A C 1
ATOM 1430 O O . ARG A 1 181 ? -2.337 -4.379 -13.994 1.00 78.94 181 ARG A O 1
ATOM 1437 N N . MET A 1 182 ? -0.225 -3.625 -13.863 1.00 66.94 182 MET A N 1
ATOM 1438 C CA . MET A 1 182 ? 0.404 -4.941 -13.700 1.00 66.94 182 MET A CA 1
ATOM 1439 C C . MET A 1 182 ? 0.521 -5.366 -12.234 1.00 66.94 182 MET A C 1
ATOM 1441 O O . MET A 1 182 ? 0.629 -6.554 -11.959 1.00 66.94 182 MET A O 1
ATOM 1445 N N . SER A 1 183 ? 0.528 -4.407 -11.304 1.00 56.31 183 SER A N 1
ATOM 1446 C CA . SER A 1 183 ? 0.592 -4.665 -9.858 1.00 56.31 183 SER A CA 1
ATOM 1447 C C . SER A 1 183 ? -0.779 -4.905 -9.199 1.00 56.31 183 SER A C 1
ATOM 1449 O O . SER A 1 183 ? -0.832 -5.056 -7.979 1.00 56.31 183 SER A O 1
ATOM 1451 N N . LEU A 1 184 ? -1.869 -4.895 -9.980 1.00 43.66 184 LEU A N 1
ATOM 1452 C CA . LEU A 1 184 ? -3.258 -5.159 -9.570 1.00 43.66 184 LEU A CA 1
ATOM 1453 C C . LEU A 1 184 ? -3.786 -6.408 -1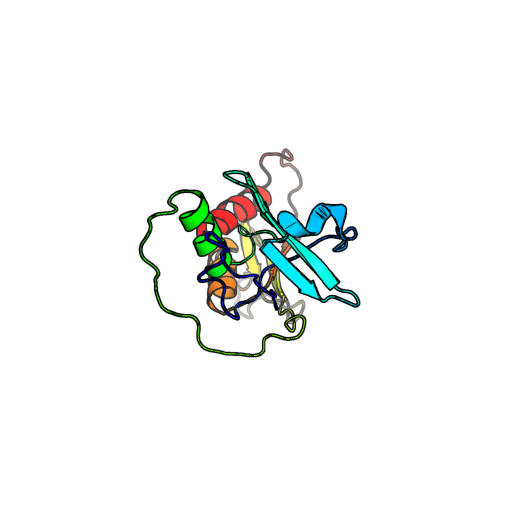0.279 1.00 43.66 184 LEU A C 1
ATOM 1455 O O . LEU A 1 184 ? -4.592 -7.127 -9.647 1.00 43.66 184 LEU A O 1
#

Secondary structure (DSSP, 8-state):
--EEPS--GGGTTTTT-------S--PPP-TTTTTTEEEEEEESEEEEEEEEETTEEEESS-GGGSHHHHHHHHHHHH-TTPPP--PPP-----S-----EEEEEEEE-TTS-EEEE-SS-S--B-SSSS--B-----HHHHHHHHHHTT-SEEEEEE----SS--GGG-HHHHHHHHHHHH--

Organism: Odontarrhena lesbiaca (NCBI:txid226033)

Foldseek 3Di:
DKAFDPPLLLQQQLALADFAADDDDFAADDPVCPQFAGIWADDVHIGRQWGDDDLDIDGRTQLLLRFPSSVSSVVCNVPSPDDDPDHHDDDCNRDDDDAAEAEWEWEQWPVRDTFTDDPDDPPQADPDPDRGGDGPDHLQVVLLVCVVVPHSYYHYDYPYPDDDDDPVRPVVVVSVVSNSVSRD

Sequence (184 aa):
ALQVRKDSQILDDVGNHHVYFVHSYRAIPSNENKDWISSTCNYGESFISSVRKGNVHAVQFHPEKSGEVGLSVLRRFLDPNSPSTQKPMEGKASKLAKRVIACLDVRSNDKGDLVVTKGDQYDVREQSNENEVRNLGKPVDLAGQYYLDGADEISFLNITGFRDFPLGDLPMIQVLRYTQRMSL

InterPro domains:
  IPR010139 Imidazole glycerol phosphate synthase, subunit H [PTHR42701] (1-84)
  IPR011060 Ribulose-phosphate binding barrel [SSF51366] (95-179)
  IPR013785 Aldolase-type TIM barrel [G3DSA:3.20.20.70] (102-183)
  IPR017926 Glutamine amidotransferase [PF00117] (9-77)
  IPR029062 Class I glutamine amidotransferase-like [G3DSA:3.40.50.880] (2-101)
  IPR029062 Class I glutamine amidotransferase-like [SSF52317] (15-79)

pLDDT: mean 79.1, std 16.49, range [34.53, 96.88]

Radius of gyration: 21.46 Å; chains: 1; bounding box: 56×39×58 Å